Protein AF-A0A836C8F8-F1 (afdb_monomer)

Secondary structure (DSSP, 8-state):
---HHHHHHHHHHHHHHTTHHHHHHHHHHHHTT-HHHHHHHHHHHHTTHHHHHHHHHHHS-S--HHHHHHHHHHHHHHHHHHHHHHHHHHHHHTT-HHHHHHHHHHHHHHHHHHHHHTT--TTS-S---SGGGGTTS-GGGS-EESSS---TT-EEEE-SSTTTT-EEEEEEEEGGGTEEEEEETTT--EEEEEGGGEEEEPSSPPPPPP--

pLDDT: mean 85.05, std 13.89, range [35.59, 97.56]

Nearest PDB structures (foldseek):
  1nze-assembly1_A  TM=8.749E-01  e=5.652E-04  Spinacia oleracea
  2lq8-assembly1_A  TM=6.202E-01  e=2.700E-03  Thermotoga maritima
  6s37-assembly1_A  TM=6.868E-01  e=4.749E-02  Pseudomonas putida KT2440
  6s18-assembly1_B  TM=6.583E-01  e=4.062E-02  Pseudomonas putida KT2440
  6x8n-assembly2_B  TM=8.244E-01  e=1.084E+00  synthetic construct

Sequence (212 aa):
MVPVRDNQLETAVAKIQALNPYLEEVEYLITSKNWGYLQGFLGVFSEQEENFVDLIDGLYPTESPADKSSREAMQYEAQNVFLALDDLNTASRYKRAKAAEKSFVKLALAYDRFLKAGGLVQTYDPITSTEPFYSSIPDSALVYDTTKPPELKDNILILKGPDKGRTGRLIGVIKSRQEAIVRMDHNKEVKLLSLGDIAKQLDTPPPAPAKS

Mean predicted aligned error: 7.89 Å

Solvent-accessible surface area (backbone atoms only — not comparable to full-atom values): 11726 Å² total; per-residue (Å²): 131,82,62,75,64,56,61,54,27,53,50,20,50,53,56,56,62,62,44,55,67,46,54,55,51,47,50,51,26,58,75,70,66,42,60,86,59,40,62,61,56,52,48,60,60,66,72,38,58,64,36,55,51,48,32,44,49,57,77,33,74,54,88,47,74,66,30,45,54,52,40,53,53,34,50,52,24,50,50,42,25,53,55,19,46,52,49,22,51,54,20,46,77,70,65,35,57,72,52,25,52,54,19,46,42,46,22,52,44,22,46,42,50,28,38,57,70,67,66,69,52,85,72,59,72,94,74,73,58,37,33,74,81,46,67,83,52,57,73,88,76,58,77,52,42,89,87,51,81,66,49,83,69,35,48,29,34,28,71,50,58,54,52,25,78,41,51,25,33,28,67,36,73,44,75,94,73,49,31,29,31,31,34,30,68,90,66,63,49,56,42,82,43,51,49,89,35,45,34,17,46,50,96,62,80,77,81,74,80,76,88,124

Foldseek 3Di:
DPPPLVVLLVVLLVLLVVLPVLLVVLLVCLVVLPLPCNVVSLVSVVVSLVSLVSNLCSLLVDPDPVSVVLSVQLVVLSVQLVVLSVQLNVCSVVSPSVSNLVSSLSNQQSSLSNCVSSVSQVPPDPDDQCCVVCVPPPLVNQAFDPPDQDDAQFKKAFCDDSQHRFIFGFSDADPVVQWTWTQGPRRRRTDIDHSVRMGGHDPDDPDPPDDD

Organism: NCBI:txid303371

Radius of gyration: 19.54 Å; Cα contacts (8 Å, |Δi|>4): 290; chains: 1; bounding box: 53×57×50 Å

Structure (mmCIF, N/CA/C/O backbone):
data_AF-A0A836C8F8-F1
#
_entry.id   AF-A0A836C8F8-F1
#
loop_
_atom_site.group_PDB
_atom_site.id
_atom_site.type_symbol
_atom_site.label_atom_id
_atom_site.label_alt_id
_atom_site.label_comp_id
_atom_site.label_asym_id
_atom_site.label_entity_id
_atom_site.label_seq_id
_atom_site.pdbx_PDB_ins_code
_atom_site.Cartn_x
_atom_site.Cartn_y
_atom_site.Cartn_z
_atom_site.occupancy
_atom_site.B_iso_or_equiv
_atom_site.auth_seq_id
_atom_site.auth_comp_id
_atom_site.auth_asym_id
_atom_site.auth_atom_id
_atom_site.pdbx_PDB_model_num
ATOM 1 N N . MET A 1 1 ? 30.846 -11.738 -20.413 1.00 37.41 1 MET A N 1
ATOM 2 C CA . MET A 1 1 ? 30.566 -10.331 -20.073 1.00 37.41 1 MET A CA 1
ATOM 3 C C . MET A 1 1 ? 29.095 -10.296 -19.703 1.00 37.41 1 MET A C 1
ATOM 5 O O . MET A 1 1 ? 28.276 -10.474 -20.591 1.00 37.41 1 MET A O 1
ATOM 9 N N . VAL A 1 2 ? 28.773 -10.260 -18.410 1.00 35.59 2 VAL A N 1
ATOM 10 C CA . VAL A 1 2 ? 27.381 -10.093 -17.958 1.00 35.59 2 VAL A CA 1
ATOM 11 C C . VAL A 1 2 ? 27.002 -8.648 -18.299 1.00 35.59 2 VAL A C 1
ATOM 13 O O . VAL A 1 2 ? 27.813 -7.759 -18.015 1.00 35.59 2 VAL A O 1
ATOM 16 N N . PRO A 1 3 ? 25.895 -8.382 -19.006 1.00 43.19 3 PRO A N 1
ATOM 17 C CA . PRO A 1 3 ? 25.566 -7.023 -19.401 1.00 43.19 3 PRO A CA 1
ATOM 18 C C . PRO A 1 3 ? 25.312 -6.174 -18.150 1.00 43.19 3 PRO A C 1
ATOM 20 O O . PRO A 1 3 ? 24.633 -6.586 -17.220 1.00 43.19 3 PRO A O 1
ATOM 23 N N . VAL A 1 4 ? 25.865 -4.960 -18.140 1.00 50.91 4 VAL A N 1
ATOM 24 C CA . VAL A 1 4 ? 25.791 -3.982 -17.033 1.00 50.91 4 VAL A CA 1
ATOM 25 C C . VAL A 1 4 ? 24.345 -3.688 -16.587 1.00 50.91 4 VAL A C 1
ATOM 27 O O . VAL A 1 4 ? 24.127 -3.312 -15.439 1.00 50.91 4 VAL A O 1
ATOM 30 N N . ARG A 1 5 ? 23.361 -3.921 -17.469 1.00 59.62 5 ARG A N 1
ATOM 31 C CA . ARG A 1 5 ? 21.924 -3.787 -17.183 1.00 59.62 5 ARG A CA 1
ATOM 32 C C . ARG A 1 5 ? 21.417 -4.777 -16.132 1.00 59.62 5 ARG A C 1
ATOM 34 O O . ARG A 1 5 ? 20.528 -4.409 -15.375 1.00 59.62 5 ARG A O 1
ATOM 41 N N . ASP A 1 6 ? 22.010 -5.964 -16.031 1.00 70.94 6 ASP A N 1
ATOM 42 C CA . ASP A 1 6 ? 21.526 -7.000 -15.111 1.00 70.94 6 ASP A CA 1
ATOM 43 C C . ASP A 1 6 ? 21.818 -6.620 -13.652 1.00 70.94 6 ASP A C 1
ATOM 45 O O . ASP A 1 6 ? 20.947 -6.733 -12.799 1.00 70.94 6 ASP A O 1
ATOM 49 N N . ASN A 1 7 ? 22.996 -6.052 -13.364 1.00 81.69 7 ASN A N 1
ATOM 50 C CA . ASN A 1 7 ? 23.362 -5.655 -11.997 1.00 81.69 7 ASN A CA 1
ATOM 51 C C . ASN A 1 7 ? 22.572 -4.424 -11.502 1.00 81.69 7 ASN A C 1
ATOM 53 O O . ASN A 1 7 ? 22.208 -4.334 -10.328 1.00 81.69 7 ASN A O 1
ATOM 57 N N . GLN A 1 8 ? 22.296 -3.462 -12.391 1.00 86.19 8 GLN A N 1
ATOM 58 C CA . GLN A 1 8 ? 21.472 -2.295 -12.056 1.00 86.19 8 GLN A CA 1
ATOM 59 C C . GLN A 1 8 ? 20.019 -2.710 -11.799 1.00 86.19 8 GLN A C 1
ATOM 61 O O . GLN A 1 8 ? 19.434 -2.290 -10.802 1.00 86.19 8 GLN A O 1
ATOM 66 N N . LEU A 1 9 ? 19.479 -3.599 -12.638 1.00 87.44 9 LEU A N 1
ATOM 67 C CA . LEU A 1 9 ? 18.152 -4.177 -12.465 1.00 87.44 9 LEU A CA 1
ATOM 68 C C . LEU A 1 9 ? 18.043 -4.968 -11.153 1.00 87.44 9 LEU A C 1
ATOM 70 O O . LEU A 1 9 ? 17.132 -4.719 -10.369 1.00 87.44 9 LEU A O 1
ATOM 74 N N . GLU A 1 10 ? 18.990 -5.864 -10.863 1.00 89.19 10 GLU A N 1
ATOM 75 C CA . GLU A 1 10 ? 19.034 -6.618 -9.600 1.00 89.19 10 GLU A CA 1
ATOM 76 C C . GLU A 1 10 ? 19.097 -5.690 -8.378 1.00 89.19 10 GLU A C 1
ATOM 78 O O . GLU A 1 10 ? 18.382 -5.895 -7.393 1.00 89.19 10 GLU A O 1
ATOM 83 N N . THR A 1 11 ? 19.904 -4.628 -8.455 1.00 92.38 11 THR A N 1
ATOM 84 C CA . THR A 1 11 ? 19.997 -3.618 -7.394 1.00 92.38 11 THR A CA 1
ATOM 85 C C . THR A 1 11 ? 18.669 -2.885 -7.202 1.00 92.38 11 THR A C 1
ATOM 87 O O . THR A 1 11 ? 18.238 -2.691 -6.063 1.00 92.38 11 THR A O 1
ATOM 90 N N . ALA A 1 12 ? 18.005 -2.494 -8.292 1.00 93.19 12 ALA A N 1
ATOM 91 C CA . ALA A 1 12 ? 16.710 -1.827 -8.248 1.00 93.19 12 ALA A CA 1
ATOM 92 C C . ALA A 1 12 ? 15.631 -2.734 -7.636 1.00 93.19 12 ALA A C 1
ATOM 94 O O . ALA A 1 12 ? 14.922 -2.307 -6.724 1.00 93.19 12 ALA A O 1
ATOM 95 N N . VAL A 1 13 ? 15.569 -4.007 -8.050 1.00 91.56 13 VAL A N 1
ATOM 96 C CA . VAL A 1 13 ? 14.672 -5.018 -7.463 1.00 91.56 13 VAL A CA 1
ATOM 97 C C . VAL A 1 13 ? 14.894 -5.131 -5.957 1.00 91.56 13 VAL A C 1
ATOM 99 O O . VAL A 1 13 ? 13.940 -5.005 -5.187 1.00 91.56 13 VAL A O 1
ATOM 102 N N . ALA A 1 14 ? 16.144 -5.322 -5.525 1.00 92.06 14 ALA A N 1
ATOM 103 C CA . ALA A 1 14 ? 16.473 -5.505 -4.116 1.00 92.06 14 ALA A CA 1
ATOM 104 C C . ALA A 1 14 ? 16.100 -4.279 -3.269 1.00 92.06 14 ALA A C 1
ATOM 106 O O . ALA A 1 14 ? 15.498 -4.423 -2.204 1.00 92.06 14 ALA A O 1
ATOM 107 N N . LYS A 1 15 ? 16.413 -3.066 -3.745 1.00 94.69 15 LYS A N 1
ATOM 108 C CA . LYS A 1 15 ? 16.068 -1.818 -3.046 1.00 94.69 15 LYS A CA 1
ATOM 109 C C . LYS A 1 15 ? 14.566 -1.609 -2.943 1.00 94.69 15 LYS A C 1
ATOM 111 O O . LYS A 1 15 ? 14.085 -1.234 -1.879 1.00 94.69 15 LYS A O 1
ATOM 116 N N . ILE A 1 16 ? 13.833 -1.870 -4.025 1.00 94.38 16 ILE A N 1
ATOM 117 C CA . ILE A 1 16 ? 12.378 -1.729 -4.038 1.00 94.38 16 ILE A CA 1
ATOM 118 C C . ILE A 1 16 ? 11.770 -2.724 -3.061 1.00 94.38 16 ILE A C 1
ATOM 120 O O . ILE A 1 16 ? 11.080 -2.293 -2.151 1.00 94.38 16 ILE A O 1
ATOM 124 N N . GLN A 1 17 ? 12.093 -4.017 -3.147 1.00 91.50 17 GLN A N 1
ATOM 125 C CA . GLN A 1 17 ? 11.584 -5.027 -2.209 1.00 91.50 17 GLN A CA 1
ATOM 126 C C . GLN A 1 17 ? 11.915 -4.707 -0.742 1.00 91.50 17 GLN A C 1
ATOM 128 O O . GLN A 1 17 ? 11.089 -4.947 0.146 1.00 91.50 17 GLN A O 1
ATOM 133 N N . ALA A 1 18 ? 13.092 -4.129 -0.482 1.00 92.56 18 ALA A N 1
ATOM 134 C CA . ALA A 1 18 ? 13.522 -3.721 0.852 1.00 92.56 18 ALA A CA 1
ATOM 135 C C . ALA A 1 18 ? 12.663 -2.603 1.467 1.00 92.56 18 ALA A C 1
ATOM 137 O O . ALA A 1 18 ? 12.784 -2.359 2.664 1.00 92.56 18 ALA A O 1
ATOM 138 N N . LEU A 1 19 ? 11.763 -1.966 0.709 1.00 93.62 19 LEU A N 1
ATOM 139 C CA . LEU A 1 19 ? 10.795 -1.000 1.231 1.00 93.62 19 LEU A CA 1
ATOM 140 C C . LEU A 1 19 ? 9.656 -1.647 2.031 1.00 93.62 19 LEU A C 1
ATOM 142 O O . LEU A 1 19 ? 9.002 -0.968 2.821 1.00 93.62 19 LEU A O 1
ATOM 146 N N . ASN A 1 20 ? 9.406 -2.950 1.872 1.00 90.62 20 ASN A N 1
ATOM 147 C CA . ASN A 1 20 ? 8.251 -3.595 2.500 1.00 90.62 20 ASN A CA 1
ATOM 148 C C . ASN A 1 20 ? 8.232 -3.479 4.046 1.00 90.62 20 ASN A C 1
ATOM 150 O O . ASN A 1 20 ? 7.208 -3.062 4.589 1.00 90.62 20 ASN A O 1
ATOM 154 N N . PRO A 1 21 ? 9.342 -3.720 4.777 1.00 90.69 21 PRO A N 1
ATOM 155 C CA . PRO A 1 21 ? 9.392 -3.484 6.223 1.00 90.69 21 PRO A CA 1
ATOM 156 C C . PRO A 1 21 ? 9.137 -2.020 6.614 1.00 90.69 21 PRO A C 1
ATOM 158 O O . PRO A 1 21 ? 8.574 -1.747 7.672 1.00 90.69 21 PRO A O 1
ATOM 161 N N . TYR A 1 22 ? 9.501 -1.061 5.754 1.00 93.56 22 TYR A N 1
ATOM 162 C CA . TYR A 1 22 ? 9.246 0.357 6.008 1.00 93.56 22 TYR A CA 1
ATOM 163 C C . TYR A 1 22 ? 7.748 0.685 5.912 1.00 93.56 22 TYR A C 1
ATOM 165 O O . TYR A 1 22 ? 7.282 1.534 6.668 1.00 93.56 22 TYR A O 1
ATOM 173 N N . LEU A 1 23 ? 6.966 0.002 5.058 1.00 92.50 23 LEU A N 1
ATOM 174 C CA . LEU A 1 23 ? 5.500 0.149 5.055 1.00 92.50 23 LEU A CA 1
ATOM 175 C C . LEU A 1 23 ? 4.877 -0.305 6.377 1.00 92.50 23 LEU A C 1
ATOM 177 O O . LEU A 1 23 ? 3.951 0.342 6.867 1.00 92.50 23 LEU A O 1
ATOM 181 N N . GLU A 1 24 ? 5.364 -1.406 6.950 1.00 90.19 24 GLU A N 1
ATOM 182 C CA . GLU A 1 24 ? 4.853 -1.920 8.224 1.00 90.19 24 GLU A CA 1
ATOM 183 C C . GLU A 1 24 ? 5.129 -0.938 9.369 1.00 90.19 24 GLU A C 1
ATOM 185 O O . GLU A 1 24 ? 4.234 -0.639 10.163 1.00 90.19 24 GLU A O 1
ATOM 190 N N . GLU A 1 25 ? 6.331 -0.359 9.405 1.00 93.50 25 GLU A N 1
ATOM 191 C CA . GLU A 1 25 ? 6.685 0.645 10.408 1.00 93.50 25 GLU A CA 1
ATOM 192 C C . GLU A 1 25 ? 5.896 1.949 10.210 1.00 93.50 25 GLU A C 1
ATOM 194 O O . GLU A 1 25 ? 5.370 2.516 11.166 1.00 93.50 25 GLU A O 1
ATOM 199 N N . VAL A 1 26 ? 5.712 2.400 8.964 1.00 94.56 26 VAL A N 1
ATOM 200 C CA . VAL A 1 26 ? 4.850 3.549 8.636 1.00 94.56 26 VAL A CA 1
ATOM 201 C C . VAL A 1 26 ? 3.420 3.325 9.138 1.00 94.56 26 VAL A C 1
ATOM 203 O O . VAL A 1 26 ? 2.846 4.220 9.766 1.00 94.56 26 VAL A O 1
ATOM 206 N N . GLU A 1 27 ? 2.844 2.139 8.923 1.00 93.19 27 GLU A N 1
ATOM 207 C CA . GLU A 1 27 ? 1.524 1.787 9.456 1.00 93.19 27 GLU A CA 1
ATOM 208 C C . GLU A 1 27 ? 1.498 1.881 10.981 1.00 93.19 27 GLU A C 1
ATOM 210 O O . GLU A 1 27 ? 0.604 2.507 11.563 1.00 93.19 27 GLU A O 1
ATOM 215 N N . TYR A 1 28 ? 2.481 1.272 11.642 1.00 92.06 28 TYR A N 1
ATOM 216 C CA . TYR A 1 28 ? 2.589 1.290 13.093 1.00 92.06 28 TYR A CA 1
ATOM 217 C C . TYR A 1 28 ? 2.669 2.724 13.632 1.00 92.06 28 TYR A C 1
ATOM 219 O O . TYR A 1 28 ? 1.930 3.091 14.550 1.00 92.06 28 TYR A O 1
ATOM 227 N N . LEU A 1 29 ? 3.488 3.581 13.027 1.00 94.25 29 LEU A N 1
ATOM 228 C CA . LEU A 1 29 ? 3.653 4.976 13.433 1.00 94.25 29 LEU A CA 1
ATOM 229 C C . LEU A 1 29 ? 2.376 5.801 13.227 1.00 94.25 29 LEU A C 1
ATOM 231 O O . LEU A 1 29 ? 1.977 6.553 14.119 1.00 94.25 29 LEU A O 1
ATOM 235 N N . ILE A 1 30 ? 1.676 5.635 12.101 1.00 93.56 30 ILE A N 1
ATOM 236 C CA . ILE A 1 30 ? 0.389 6.309 11.858 1.00 93.56 30 ILE A CA 1
ATOM 237 C C . ILE A 1 30 ? -0.641 5.867 12.897 1.00 93.56 30 ILE A C 1
ATOM 239 O O . ILE A 1 30 ? -1.329 6.691 13.506 1.00 93.56 30 ILE A O 1
ATOM 243 N N . THR A 1 31 ? -0.729 4.560 13.131 1.00 88.88 31 THR A N 1
ATOM 244 C CA . THR A 1 31 ? -1.754 3.963 13.988 1.00 88.88 31 THR A CA 1
ATOM 245 C C . THR A 1 31 ? -1.523 4.212 15.476 1.00 88.88 31 THR A C 1
ATOM 247 O O . THR A 1 31 ? -2.499 4.346 16.220 1.00 88.88 31 THR A O 1
ATOM 250 N N . SER A 1 32 ? -0.265 4.325 15.902 1.00 91.81 32 SER A N 1
ATOM 251 C CA . SER A 1 32 ? 0.148 4.759 17.244 1.00 91.81 32 SER A CA 1
ATOM 252 C C . SER A 1 32 ? 0.179 6.285 17.399 1.00 91.81 32 SER A C 1
ATOM 254 O O . SER A 1 32 ? 0.413 6.788 18.497 1.00 91.81 32 SER A O 1
ATOM 256 N N . LYS A 1 33 ? -0.097 7.039 16.321 1.00 92.31 33 LYS A N 1
ATOM 257 C CA . LYS A 1 33 ? 0.003 8.509 16.252 1.00 92.31 33 LYS A CA 1
ATOM 258 C C . LYS A 1 33 ? 1.399 9.026 16.618 1.00 92.31 33 LYS A C 1
ATOM 260 O O . LYS A 1 33 ? 1.541 10.135 17.140 1.00 92.31 33 LYS A O 1
ATOM 265 N N . ASN A 1 34 ? 2.427 8.236 16.334 1.00 93.44 34 ASN A N 1
ATOM 266 C CA . ASN A 1 34 ? 3.815 8.604 16.534 1.00 93.44 34 ASN A CA 1
ATOM 267 C C . ASN A 1 34 ? 4.375 9.302 15.285 1.00 93.44 34 ASN A C 1
ATOM 269 O O . ASN A 1 34 ? 5.000 8.706 14.413 1.00 93.44 34 ASN A O 1
ATOM 273 N N . TRP A 1 35 ? 4.142 10.609 15.203 1.00 93.69 35 TRP A N 1
ATOM 274 C CA . TRP A 1 35 ? 4.517 11.424 14.043 1.00 93.69 35 TRP A CA 1
ATOM 275 C C . TRP A 1 35 ? 6.016 11.737 13.950 1.00 93.69 35 TRP A C 1
ATOM 277 O O . TRP A 1 35 ? 6.482 12.118 12.880 1.00 93.69 35 TRP A O 1
ATOM 287 N N . GLY A 1 36 ? 6.757 11.627 15.059 1.00 90.69 36 GLY A N 1
ATOM 288 C CA . GLY A 1 36 ? 8.138 12.118 15.158 1.00 90.69 36 GLY A CA 1
ATOM 289 C C . GLY A 1 36 ? 9.122 11.356 14.272 1.00 90.69 36 GLY A C 1
ATOM 290 O O . GLY A 1 36 ? 10.021 11.961 13.699 1.00 90.69 36 GLY A O 1
ATOM 291 N N . TYR A 1 37 ? 8.909 10.050 14.116 1.00 90.25 37 TYR A N 1
ATOM 292 C CA . TYR A 1 37 ? 9.781 9.182 13.321 1.00 90.25 37 TYR A CA 1
ATOM 293 C C . TYR A 1 37 ? 9.283 8.985 11.890 1.00 90.25 37 TYR A C 1
ATOM 295 O O . TYR A 1 37 ? 10.062 8.624 11.014 1.00 90.25 37 TYR A O 1
ATOM 303 N N . LEU A 1 38 ? 8.003 9.274 11.633 1.00 92.44 38 LEU A N 1
ATOM 304 C CA . LEU A 1 38 ? 7.335 8.957 10.374 1.00 92.44 38 LEU A CA 1
ATOM 305 C C . LEU A 1 38 ? 8.048 9.569 9.160 1.00 92.44 38 LEU A C 1
ATOM 307 O O . LEU A 1 38 ? 8.233 8.896 8.156 1.00 92.44 38 LEU A O 1
ATOM 311 N N . GLN A 1 39 ? 8.527 10.810 9.274 1.00 92.50 39 GLN A N 1
ATOM 312 C CA . GLN A 1 39 ? 9.230 11.502 8.187 1.00 92.50 39 GLN A CA 1
ATOM 313 C C . GLN A 1 39 ? 10.519 10.790 7.747 1.00 92.50 39 GLN A C 1
ATOM 315 O O . GLN A 1 39 ? 10.827 10.803 6.561 1.00 92.50 39 GLN A O 1
ATOM 320 N N . GLY A 1 40 ? 11.240 10.143 8.670 1.00 91.69 40 GLY A N 1
ATOM 321 C CA . GLY A 1 40 ? 12.448 9.384 8.337 1.00 91.69 40 GLY A CA 1
ATOM 322 C C . GLY A 1 40 ? 12.134 8.180 7.451 1.00 91.69 40 GLY A C 1
ATOM 323 O O . GLY A 1 40 ? 12.773 7.987 6.424 1.00 91.69 40 GLY A O 1
ATOM 324 N N . PHE A 1 41 ? 11.089 7.424 7.800 1.00 93.50 41 PHE A N 1
ATOM 325 C CA . PHE A 1 41 ? 10.645 6.277 7.003 1.00 93.50 41 PHE A CA 1
ATOM 326 C C . PHE A 1 41 ? 10.094 6.700 5.638 1.00 93.50 41 PHE A C 1
ATOM 328 O O . PHE A 1 41 ? 10.397 6.055 4.640 1.00 93.50 41 PHE A O 1
ATOM 335 N N . LEU A 1 42 ? 9.336 7.801 5.568 1.00 93.25 42 LEU A N 1
ATOM 336 C CA . LEU A 1 42 ? 8.851 8.331 4.287 1.00 93.25 42 LEU A CA 1
ATOM 337 C C . LEU A 1 42 ? 10.000 8.821 3.393 1.00 93.25 42 LEU A C 1
ATOM 339 O O . LEU A 1 42 ? 9.936 8.629 2.183 1.00 93.25 42 LEU A O 1
ATOM 343 N N . GLY A 1 43 ? 11.058 9.396 3.975 1.00 92.69 43 GLY A N 1
ATOM 344 C CA . GLY A 1 43 ? 12.249 9.817 3.233 1.00 92.69 43 GLY A CA 1
ATOM 345 C C . GLY A 1 43 ? 12.926 8.662 2.495 1.00 92.69 43 GLY A C 1
ATOM 346 O O . GLY A 1 43 ? 13.273 8.814 1.328 1.00 92.69 43 GLY A O 1
ATOM 347 N N . VAL A 1 44 ? 13.005 7.481 3.121 1.00 93.50 44 VAL A N 1
ATOM 348 C CA . VAL A 1 44 ? 13.568 6.282 2.475 1.00 93.50 44 VAL A CA 1
ATOM 349 C C . VAL A 1 44 ? 12.795 5.909 1.209 1.00 93.50 44 VAL A C 1
ATOM 351 O O . VAL A 1 44 ? 13.425 5.577 0.209 1.00 93.50 44 VAL A O 1
ATOM 354 N N . PHE A 1 45 ? 11.459 6.009 1.216 1.00 90.31 45 PHE A N 1
ATOM 355 C CA . PHE A 1 45 ? 10.642 5.800 0.013 1.00 90.31 45 PHE A CA 1
ATOM 356 C C . PHE A 1 45 ? 10.916 6.849 -1.062 1.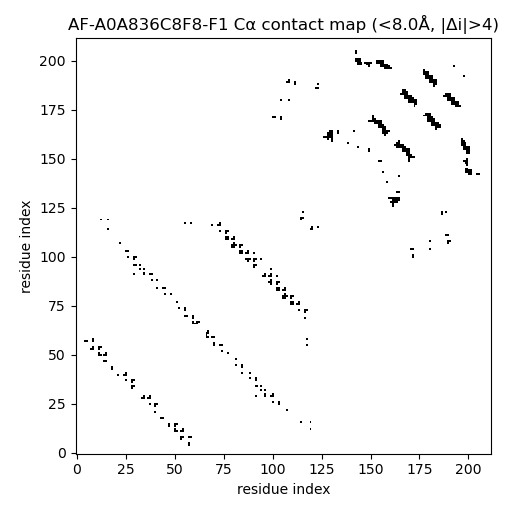00 90.31 45 PHE A C 1
ATOM 358 O O . PHE A 1 45 ? 11.086 6.488 -2.225 1.00 90.31 45 PHE A O 1
ATOM 365 N N . SER A 1 46 ? 10.956 8.131 -0.686 1.00 91.88 46 SER A N 1
ATOM 366 C CA . SER A 1 46 ? 11.156 9.234 -1.633 1.00 91.88 46 SER A CA 1
ATOM 367 C C . SER A 1 46 ? 12.477 9.114 -2.393 1.00 91.88 46 SER A C 1
ATOM 369 O O . SER A 1 46 ? 12.539 9.451 -3.567 1.00 91.88 46 SER A O 1
ATOM 371 N N . GLU A 1 47 ? 13.520 8.582 -1.757 1.00 95.44 47 GLU A N 1
ATOM 372 C CA . GLU A 1 47 ? 14.833 8.375 -2.379 1.00 95.44 47 GLU A CA 1
ATOM 373 C C . GLU A 1 47 ? 14.867 7.227 -3.405 1.00 95.44 47 GLU A C 1
ATOM 375 O O . GLU A 1 47 ? 15.882 7.040 -4.075 1.00 95.44 47 GLU A O 1
ATOM 380 N N . GLN A 1 48 ? 13.793 6.437 -3.547 1.00 95.62 48 GLN A N 1
ATOM 381 C CA . GLN A 1 48 ? 13.783 5.290 -4.461 1.00 95.62 48 GLN A CA 1
ATOM 382 C C . GLN A 1 48 ? 13.236 5.591 -5.859 1.00 95.62 48 GLN A C 1
ATOM 384 O O . GLN A 1 48 ? 13.194 4.666 -6.664 1.00 95.62 48 GLN A O 1
ATOM 389 N N . GLU A 1 49 ? 12.840 6.826 -6.176 1.00 94.75 49 GLU A N 1
ATOM 390 C CA . GLU A 1 49 ? 12.222 7.168 -7.470 1.00 94.75 49 GLU A CA 1
ATOM 391 C C . GLU A 1 49 ? 13.045 6.687 -8.676 1.00 94.75 49 GLU A C 1
ATOM 393 O O . GLU A 1 49 ? 12.509 6.007 -9.551 1.00 94.75 49 GLU A O 1
ATOM 398 N N . GLU A 1 50 ? 14.361 6.914 -8.669 1.00 94.94 50 GLU A N 1
ATOM 399 C CA . GLU A 1 50 ? 15.256 6.425 -9.728 1.00 94.94 50 GLU A CA 1
ATOM 400 C C . GLU A 1 50 ? 15.261 4.894 -9.832 1.00 94.94 50 GLU A C 1
ATOM 402 O O . GLU A 1 50 ? 15.232 4.354 -10.933 1.00 94.94 50 GLU A O 1
ATOM 407 N N . ASN A 1 51 ? 15.206 4.169 -8.708 1.00 95.69 51 ASN A N 1
ATOM 408 C CA . ASN A 1 51 ? 15.179 2.704 -8.740 1.00 95.69 51 ASN A CA 1
ATOM 409 C C . ASN A 1 51 ? 13.863 2.178 -9.342 1.00 95.69 51 ASN A C 1
ATOM 411 O O . ASN A 1 51 ? 13.874 1.136 -9.994 1.00 95.69 51 ASN A O 1
ATOM 415 N N . PHE A 1 52 ? 12.734 2.877 -9.157 1.00 95.94 52 PHE A N 1
ATOM 416 C CA . PHE A 1 52 ? 11.473 2.518 -9.824 1.00 95.94 52 PHE A CA 1
ATOM 417 C C . PHE A 1 52 ? 11.595 2.667 -11.343 1.00 95.94 52 PHE A C 1
ATOM 419 O O . PHE A 1 52 ? 11.164 1.774 -12.071 1.00 95.94 52 PHE A O 1
ATOM 426 N N . VAL A 1 53 ? 12.206 3.759 -11.813 1.00 94.56 53 VAL A N 1
ATOM 427 C CA . VAL A 1 53 ? 12.457 3.998 -13.244 1.00 94.56 53 VAL A CA 1
ATOM 428 C C . VAL A 1 53 ? 13.395 2.935 -13.818 1.00 94.56 53 VAL A C 1
ATOM 430 O O . VAL A 1 53 ? 13.033 2.264 -14.783 1.00 94.56 53 VAL A O 1
ATOM 433 N N . ASP A 1 54 ? 14.543 2.713 -13.176 1.00 93.56 54 ASP A N 1
ATOM 434 C CA . ASP A 1 54 ? 15.541 1.723 -13.593 1.00 93.56 54 ASP A CA 1
ATOM 435 C C . ASP A 1 54 ? 14.952 0.313 -13.695 1.00 93.56 54 ASP A C 1
ATOM 437 O O . ASP A 1 54 ? 15.240 -0.432 -14.635 1.00 93.56 54 ASP A O 1
ATOM 441 N N . LEU A 1 55 ? 14.099 -0.057 -12.737 1.00 93.62 55 LEU A N 1
ATOM 442 C CA . LEU A 1 55 ? 13.407 -1.336 -12.746 1.00 93.62 55 LEU A CA 1
ATOM 443 C C . LEU A 1 55 ? 12.458 -1.457 -13.942 1.00 93.62 55 LEU A C 1
ATOM 445 O O . LEU A 1 55 ? 12.471 -2.473 -14.634 1.00 93.62 55 LEU A O 1
ATOM 449 N N . ILE A 1 56 ? 11.620 -0.443 -14.170 1.00 93.50 56 ILE A N 1
ATOM 450 C CA . ILE A 1 56 ? 10.642 -0.437 -15.262 1.00 93.50 56 ILE A CA 1
ATOM 451 C C . ILE A 1 56 ? 11.350 -0.576 -16.615 1.00 93.50 56 ILE A C 1
ATOM 453 O O . ILE A 1 56 ? 10.976 -1.425 -17.430 1.00 93.50 5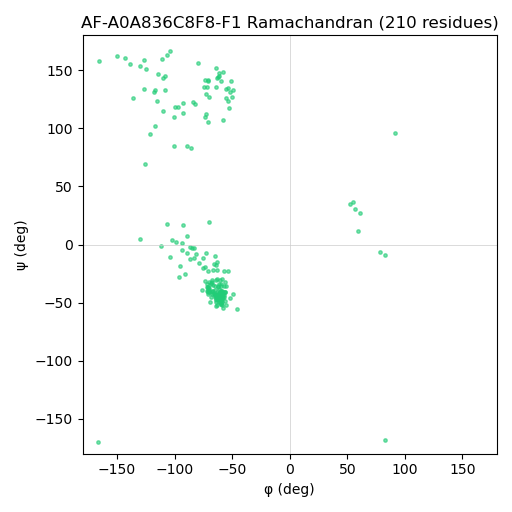6 ILE A O 1
ATOM 457 N N . ASP A 1 57 ? 12.379 0.239 -16.840 1.00 91.31 57 ASP A N 1
ATOM 458 C CA . ASP A 1 57 ? 13.126 0.261 -18.097 1.00 91.31 57 ASP A CA 1
ATOM 459 C C . ASP A 1 57 ? 13.939 -1.026 -18.295 1.00 91.31 57 ASP A C 1
ATOM 461 O O . ASP A 1 57 ? 14.092 -1.504 -19.423 1.00 91.31 57 ASP A O 1
ATOM 465 N N . GLY A 1 58 ? 14.435 -1.618 -17.204 1.00 90.50 58 GLY A N 1
ATOM 466 C CA . GLY A 1 58 ? 15.154 -2.888 -17.228 1.00 90.50 58 GLY A CA 1
ATOM 467 C C . GLY A 1 58 ? 14.260 -4.101 -17.503 1.00 90.50 58 GLY A C 1
ATOM 468 O O . GLY A 1 58 ? 14.666 -4.980 -18.263 1.00 90.50 58 GLY A O 1
ATOM 469 N N . LEU A 1 59 ? 13.048 -4.152 -16.933 1.00 89.38 59 LEU A N 1
ATOM 470 C CA . LEU A 1 59 ? 12.096 -5.253 -17.148 1.00 89.38 59 LEU A CA 1
ATOM 471 C C . LEU A 1 59 ? 11.482 -5.240 -18.550 1.00 89.38 59 LEU A C 1
ATOM 473 O O . LEU A 1 59 ? 11.260 -6.301 -19.133 1.00 89.38 59 LEU A O 1
ATOM 477 N N . TYR A 1 60 ? 11.224 -4.051 -19.097 1.00 89.44 60 TYR A N 1
ATOM 478 C CA . TYR A 1 60 ? 10.555 -3.882 -20.387 1.00 89.44 60 TYR A CA 1
ATOM 479 C C . TYR A 1 60 ? 11.390 -3.007 -21.325 1.00 89.44 60 TYR A C 1
ATOM 481 O O . TYR A 1 60 ? 11.001 -1.874 -21.613 1.00 89.44 60 TYR A O 1
ATOM 489 N N . PRO A 1 61 ? 12.545 -3.493 -21.817 1.00 89.62 61 PRO A N 1
ATOM 490 C CA . PRO A 1 61 ? 13.511 -2.669 -22.539 1.00 89.62 61 PRO A CA 1
ATOM 491 C C . PRO A 1 61 ? 13.164 -2.447 -24.017 1.00 89.62 61 PRO A C 1
ATOM 493 O O . PRO A 1 61 ? 13.871 -1.703 -24.699 1.00 89.62 61 PRO A O 1
ATOM 496 N N . THR A 1 62 ? 12.144 -3.123 -24.561 1.00 91.06 62 THR A N 1
ATOM 497 C CA . THR A 1 62 ? 11.841 -3.079 -25.997 1.00 91.06 62 THR A CA 1
ATOM 498 C C . THR A 1 62 ? 10.637 -2.201 -26.318 1.00 91.06 62 THR A C 1
ATOM 500 O O . THR A 1 62 ? 9.854 -1.816 -25.458 1.00 91.06 62 THR A O 1
ATOM 503 N N . GLU A 1 63 ? 10.466 -1.886 -27.598 1.00 91.56 63 GLU A N 1
ATOM 504 C CA . GLU A 1 63 ? 9.318 -1.124 -28.096 1.00 91.56 63 GLU A CA 1
ATOM 505 C C . GLU A 1 63 ? 8.167 -2.033 -28.557 1.00 91.56 63 GLU A C 1
ATOM 507 O O . GLU A 1 63 ? 7.282 -1.594 -29.300 1.00 91.56 63 GLU A O 1
ATOM 512 N N . SER A 1 64 ? 8.180 -3.307 -28.146 1.00 92.06 64 SER A N 1
ATOM 513 C CA . SER A 1 64 ? 7.095 -4.236 -28.447 1.00 92.06 64 SER A CA 1
ATOM 514 C C . SER A 1 64 ? 5.777 -3.732 -27.830 1.00 92.06 64 SER A C 1
ATOM 516 O O . SER A 1 64 ? 5.793 -3.102 -26.770 1.00 92.06 64 SER A O 1
ATOM 518 N N . PRO A 1 65 ? 4.609 -3.992 -28.450 1.00 90.56 65 PRO A N 1
ATOM 519 C CA . PRO A 1 65 ? 3.328 -3.597 -27.861 1.00 90.56 65 PRO A CA 1
ATOM 520 C C . PRO A 1 65 ? 3.098 -4.162 -26.449 1.00 90.56 65 PRO A C 1
ATOM 522 O O . PRO A 1 65 ? 2.477 -3.498 -25.622 1.00 90.56 65 PRO A O 1
ATOM 525 N N . ALA A 1 66 ? 3.616 -5.363 -26.167 1.00 84.50 66 ALA A N 1
ATOM 526 C CA . ALA A 1 66 ? 3.524 -5.985 -24.850 1.00 84.50 66 ALA A CA 1
ATOM 527 C C . ALA A 1 66 ? 4.379 -5.236 -23.815 1.00 84.50 66 ALA A C 1
ATOM 529 O O . ALA A 1 66 ? 3.857 -4.841 -22.776 1.00 84.50 66 ALA A O 1
ATOM 530 N N . ASP A 1 67 ? 5.650 -4.964 -24.131 1.00 83.31 67 ASP A N 1
ATOM 531 C CA . ASP A 1 67 ? 6.557 -4.202 -23.261 1.00 83.31 67 ASP A CA 1
ATOM 532 C C . ASP A 1 67 ? 5.998 -2.810 -22.975 1.00 83.31 67 ASP A C 1
ATOM 534 O O . ASP A 1 67 ? 6.001 -2.379 -21.828 1.00 83.31 67 ASP A O 1
ATOM 538 N N . LYS A 1 68 ? 5.456 -2.126 -23.990 1.00 88.19 68 LYS A N 1
ATOM 539 C CA . LYS A 1 68 ? 4.827 -0.808 -23.822 1.00 88.19 68 LYS A CA 1
ATOM 540 C C . LYS A 1 68 ? 3.664 -0.847 -22.846 1.00 88.19 68 LYS A C 1
ATOM 542 O O . LYS A 1 68 ? 3.643 -0.062 -21.905 1.00 88.19 68 LYS A O 1
ATOM 547 N N . SER A 1 69 ? 2.733 -1.781 -23.039 1.00 86.38 69 SER A N 1
ATOM 548 C CA . SER A 1 69 ? 1.574 -1.911 -22.156 1.00 86.38 69 SER A CA 1
ATOM 549 C C . SER A 1 69 ? 1.988 -2.213 -20.713 1.00 86.38 69 SER A C 1
ATOM 551 O O . SER A 1 69 ? 1.408 -1.652 -19.785 1.00 86.38 69 SER A O 1
ATOM 553 N N . SER A 1 70 ? 2.982 -3.082 -20.509 1.00 86.69 70 SER A N 1
ATOM 554 C CA . SER A 1 70 ? 3.473 -3.417 -19.170 1.00 86.69 70 SER A CA 1
ATOM 555 C C . SER A 1 70 ? 4.245 -2.260 -18.529 1.00 86.69 70 SER A C 1
ATOM 557 O O . SER A 1 70 ? 4.068 -1.988 -17.339 1.00 86.69 70 SER A O 1
ATOM 559 N N . ARG A 1 71 ? 5.043 -1.531 -19.320 1.00 90.12 71 ARG A N 1
ATOM 560 C CA . ARG A 1 71 ? 5.757 -0.318 -18.901 1.00 90.12 71 ARG A CA 1
ATOM 561 C C . ARG A 1 71 ? 4.775 0.756 -18.445 1.00 90.12 71 ARG A C 1
ATOM 563 O O . ARG A 1 71 ? 4.924 1.273 -17.345 1.00 90.12 71 ARG A O 1
ATOM 570 N N . GLU A 1 72 ? 3.745 1.040 -19.240 1.00 89.12 72 GLU A N 1
ATOM 571 C CA . GLU A 1 72 ? 2.694 2.009 -18.906 1.00 89.12 72 GLU A CA 1
ATOM 572 C C . GLU A 1 72 ? 1.960 1.629 -17.612 1.00 89.12 72 GLU A C 1
ATOM 574 O O . GLU A 1 72 ? 1.753 2.479 -16.745 1.00 89.12 72 GLU A O 1
ATOM 579 N N . ALA A 1 73 ? 1.617 0.348 -17.437 1.00 88.19 73 ALA A N 1
ATOM 580 C CA . ALA A 1 73 ? 0.963 -0.135 -16.222 1.00 88.19 73 ALA A CA 1
ATOM 581 C C . ALA A 1 73 ? 1.853 0.021 -14.974 1.00 88.19 73 ALA A C 1
ATOM 583 O O . ALA A 1 73 ? 1.385 0.505 -13.941 1.00 88.19 73 ALA A O 1
ATOM 584 N N . MET A 1 74 ? 3.139 -0.340 -15.058 1.00 91.69 74 MET A N 1
ATOM 585 C CA . MET A 1 74 ? 4.068 -0.146 -13.939 1.00 91.69 74 MET A CA 1
ATOM 586 C C . MET A 1 74 ? 4.343 1.334 -13.662 1.00 91.69 74 MET A C 1
ATOM 588 O O . MET A 1 74 ? 4.374 1.726 -12.499 1.00 91.69 74 MET A O 1
ATOM 592 N N . GLN A 1 75 ? 4.497 2.170 -14.693 1.00 94.88 75 GLN A N 1
ATOM 593 C CA . GLN A 1 75 ? 4.662 3.620 -14.536 1.00 94.88 75 GLN A CA 1
ATOM 594 C C . GLN A 1 75 ? 3.457 4.244 -13.835 1.00 94.88 75 GLN A C 1
ATOM 596 O O . GLN A 1 75 ? 3.629 5.074 -12.945 1.00 94.88 75 GLN A O 1
ATOM 601 N N . TYR A 1 76 ? 2.245 3.820 -14.194 1.00 94.19 76 TYR A N 1
ATOM 602 C CA . TYR A 1 76 ? 1.023 4.273 -13.540 1.00 94.19 76 TYR A CA 1
ATOM 603 C C . TYR A 1 76 ? 1.020 3.950 -12.039 1.00 94.19 76 TYR A C 1
ATOM 605 O O . TYR A 1 76 ? 0.740 4.824 -11.216 1.00 94.19 76 TYR A O 1
ATOM 613 N N . GLU A 1 77 ? 1.375 2.721 -11.654 1.00 94.44 77 GLU A N 1
ATOM 614 C CA . GLU A 1 77 ? 1.418 2.354 -10.235 1.00 94.44 77 GLU A CA 1
ATOM 615 C C . GLU A 1 77 ? 2.597 3.000 -9.490 1.00 94.44 77 GLU A C 1
ATOM 617 O O . GLU A 1 77 ? 2.428 3.419 -8.345 1.00 94.44 77 GLU A O 1
ATOM 622 N N . ALA A 1 78 ? 3.750 3.195 -10.139 1.00 96.50 78 ALA A N 1
ATOM 623 C CA . ALA A 1 78 ? 4.859 3.972 -9.581 1.00 96.50 78 ALA A CA 1
ATOM 624 C C . ALA A 1 78 ? 4.437 5.421 -9.285 1.00 96.50 78 ALA A C 1
ATOM 626 O O . ALA A 1 78 ? 4.657 5.927 -8.187 1.00 96.50 78 ALA A O 1
ATOM 627 N N . GLN A 1 79 ? 3.747 6.079 -10.220 1.00 96.81 79 GLN A N 1
ATOM 628 C CA . GLN A 1 79 ? 3.199 7.420 -9.997 1.00 96.81 79 GLN A CA 1
ATOM 629 C C . GLN A 1 79 ? 2.216 7.438 -8.820 1.00 96.81 79 GLN A C 1
ATOM 631 O O . GLN A 1 79 ? 2.282 8.330 -7.974 1.00 96.81 79 GLN A O 1
ATOM 636 N N . ASN A 1 80 ? 1.335 6.438 -8.714 1.00 96.50 80 ASN A N 1
ATOM 637 C CA . ASN A 1 80 ? 0.414 6.324 -7.582 1.00 96.50 80 ASN A CA 1
ATOM 638 C C . ASN A 1 80 ? 1.143 6.153 -6.240 1.00 96.50 80 ASN A C 1
ATOM 640 O O . ASN A 1 80 ? 0.680 6.708 -5.241 1.00 96.50 80 ASN A O 1
ATOM 644 N N . VAL A 1 81 ? 2.267 5.424 -6.207 1.00 96.88 81 VAL A N 1
ATOM 645 C CA . VAL A 1 81 ? 3.128 5.300 -5.018 1.00 96.88 81 VAL A CA 1
ATOM 646 C C . VAL A 1 81 ? 3.601 6.680 -4.568 1.00 96.88 81 VAL A C 1
ATOM 648 O O . VAL A 1 81 ? 3.340 7.061 -3.426 1.00 96.88 81 VAL A O 1
ATOM 651 N N . PHE A 1 82 ? 4.224 7.463 -5.451 1.00 97.31 82 PHE A N 1
ATOM 652 C CA . PHE A 1 82 ? 4.793 8.762 -5.073 1.00 97.31 82 PHE A CA 1
ATOM 653 C C . PHE A 1 82 ? 3.726 9.824 -4.775 1.00 97.31 82 PHE A C 1
ATOM 655 O O . PHE A 1 82 ? 3.853 10.561 -3.799 1.00 97.31 82 PHE A O 1
ATOM 662 N N . LEU A 1 83 ? 2.604 9.834 -5.501 1.00 97.56 83 LEU A N 1
ATOM 663 C CA . LEU A 1 83 ? 1.465 10.701 -5.172 1.00 97.56 83 LEU A CA 1
ATOM 664 C C . LEU A 1 83 ? 0.875 10.375 -3.791 1.00 97.56 83 LEU A C 1
ATOM 666 O O . LEU A 1 83 ? 0.561 11.274 -3.007 1.00 97.56 83 LEU A O 1
ATOM 670 N N . ALA A 1 84 ? 0.717 9.088 -3.466 1.00 97.25 84 ALA A N 1
ATOM 671 C CA . ALA A 1 84 ? 0.234 8.670 -2.154 1.00 97.25 84 ALA A CA 1
ATOM 672 C C . ALA A 1 84 ? 1.249 8.971 -1.040 1.00 97.25 84 ALA A C 1
ATOM 674 O O . ALA A 1 84 ? 0.848 9.307 0.079 1.00 97.25 84 ALA A O 1
ATOM 675 N N . LEU A 1 85 ? 2.545 8.879 -1.347 1.00 97.25 85 LEU A N 1
ATOM 676 C CA . LEU A 1 85 ? 3.632 9.234 -0.444 1.00 97.25 85 LEU A CA 1
ATOM 677 C C . LEU A 1 85 ? 3.617 10.731 -0.112 1.00 97.25 85 LEU A C 1
ATOM 679 O O . LEU A 1 85 ? 3.694 11.086 1.064 1.00 97.25 85 LEU A O 1
ATOM 683 N N . ASP A 1 86 ? 3.426 11.600 -1.104 1.00 97.31 86 ASP A N 1
ATOM 684 C CA . ASP A 1 86 ? 3.302 13.049 -0.912 1.00 97.31 86 ASP A CA 1
ATOM 685 C C . ASP A 1 86 ? 2.052 13.431 -0.108 1.00 97.31 86 ASP A C 1
ATOM 687 O O . ASP A 1 86 ? 2.121 14.232 0.837 1.00 97.31 86 ASP A O 1
ATOM 691 N N . ASP A 1 87 ? 0.910 12.808 -0.421 1.00 97.56 87 ASP A N 1
ATOM 692 C CA . ASP A 1 87 ? -0.327 12.946 0.352 1.00 97.56 87 ASP A CA 1
ATOM 693 C C . ASP A 1 87 ? -0.090 12.549 1.826 1.00 97.56 87 ASP A C 1
ATOM 695 O O . ASP A 1 87 ? -0.564 13.216 2.755 1.00 97.56 87 ASP A O 1
ATOM 699 N N . LEU A 1 88 ? 0.634 11.448 2.062 1.00 97.06 88 LEU A N 1
ATOM 700 C CA . LEU A 1 88 ? 0.948 10.935 3.396 1.00 97.06 88 LEU A CA 1
ATOM 701 C C . LEU A 1 88 ? 1.948 11.831 4.137 1.00 97.06 88 LEU A C 1
ATOM 703 O O . LEU A 1 88 ? 1.779 12.114 5.329 1.00 97.06 88 LEU A O 1
ATOM 707 N N . ASN A 1 89 ? 2.961 12.330 3.439 1.00 96.31 89 ASN A N 1
ATOM 708 C CA . ASN A 1 89 ? 3.931 13.273 3.971 1.00 96.31 89 ASN A CA 1
ATOM 709 C C . ASN A 1 89 ? 3.227 14.558 4.433 1.00 96.31 89 ASN A C 1
ATOM 711 O O . ASN A 1 89 ? 3.362 14.987 5.580 1.00 96.31 89 ASN A O 1
ATOM 715 N N . THR A 1 90 ? 2.348 15.102 3.595 1.00 96.56 90 THR A N 1
ATOM 716 C CA . THR A 1 90 ? 1.516 16.258 3.941 1.00 96.56 90 THR A CA 1
ATOM 717 C C . THR A 1 90 ? 0.625 15.960 5.149 1.00 96.56 90 THR A C 1
ATOM 719 O O . THR A 1 90 ? 0.617 16.709 6.130 1.00 96.56 90 THR A O 1
ATOM 722 N N . ALA A 1 91 ? -0.112 14.846 5.128 1.00 96.62 91 ALA A N 1
ATOM 723 C CA . ALA A 1 91 ? -1.005 14.477 6.222 1.00 96.62 91 ALA A CA 1
ATOM 724 C C . ALA A 1 91 ? -0.265 14.300 7.556 1.00 96.62 91 ALA A C 1
ATOM 726 O O . ALA A 1 91 ? -0.766 14.742 8.592 1.00 96.62 91 ALA A O 1
ATOM 727 N N . SER A 1 92 ? 0.924 13.697 7.536 1.00 95.50 92 SER A N 1
ATOM 728 C CA . SER A 1 92 ? 1.735 13.458 8.731 1.00 95.50 92 SER A CA 1
ATOM 729 C C . SER A 1 92 ? 2.336 14.734 9.314 1.00 95.50 92 SER A C 1
ATOM 731 O O . SER A 1 92 ? 2.258 14.926 10.528 1.00 95.50 92 SER A O 1
ATOM 733 N N . ARG A 1 93 ? 2.826 15.659 8.476 1.00 94.75 93 ARG A N 1
ATOM 734 C CA . ARG A 1 93 ? 3.299 16.988 8.916 1.00 94.75 93 ARG A CA 1
ATOM 735 C C . ARG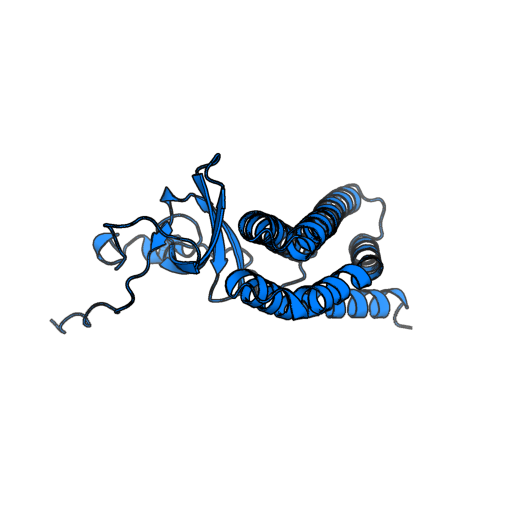 A 1 93 ? 2.222 17.758 9.672 1.00 94.75 93 ARG A C 1
ATOM 737 O O . ARG A 1 93 ? 2.492 18.358 10.709 1.00 94.75 93 ARG A O 1
ATOM 744 N N . TYR A 1 94 ? 0.981 17.676 9.197 1.00 96.12 94 TYR A N 1
ATOM 745 C CA . TYR A 1 94 ? -0.176 18.288 9.855 1.00 96.12 94 TYR A CA 1
ATOM 746 C C . TYR A 1 94 ? -0.868 17.374 10.880 1.00 96.12 94 TYR A C 1
ATOM 748 O O . TYR A 1 94 ? -1.933 17.732 11.383 1.00 96.12 94 TYR A O 1
ATOM 756 N N . LYS A 1 95 ? -0.296 16.202 11.193 1.00 95.62 95 LYS A N 1
ATOM 757 C CA . LYS A 1 95 ? -0.810 15.221 12.169 1.00 95.62 95 LYS A CA 1
ATOM 758 C C . LYS A 1 95 ? -2.276 14.825 11.932 1.00 95.62 95 LYS A C 1
ATOM 760 O O . LYS A 1 95 ? -3.047 14.583 12.863 1.00 95.62 95 LYS A O 1
ATOM 765 N N . ARG A 1 96 ? -2.690 14.766 10.665 1.00 95.69 96 ARG A N 1
ATOM 766 C CA . ARG A 1 96 ? -4.059 14.447 10.243 1.00 95.69 96 ARG A CA 1
ATOM 767 C C . ARG A 1 96 ? -4.241 12.933 10.157 1.00 95.69 96 ARG A C 1
ATOM 769 O O . ARG A 1 96 ? -4.178 12.374 9.068 1.00 95.69 96 ARG A O 1
ATOM 776 N N . ALA A 1 97 ? -4.524 12.285 11.289 1.00 92.12 97 ALA A N 1
ATOM 777 C CA . ALA A 1 97 ? -4.620 10.821 11.398 1.00 92.12 97 ALA A CA 1
ATOM 778 C C . ALA A 1 97 ? -5.441 10.148 10.286 1.00 92.12 97 ALA A C 1
ATOM 780 O O . ALA A 1 97 ? -4.908 9.337 9.542 1.00 92.12 97 ALA A O 1
ATOM 781 N N . LYS A 1 98 ? -6.699 10.561 10.087 1.00 91.25 98 LYS A N 1
ATOM 782 C CA . LYS A 1 98 ? -7.569 9.975 9.050 1.00 91.25 98 LYS A CA 1
ATOM 783 C C . LYS A 1 98 ? -7.038 10.169 7.626 1.00 91.25 98 LYS A C 1
ATOM 785 O O . LYS A 1 98 ? -7.245 9.318 6.768 1.00 91.25 98 LYS A O 1
ATOM 790 N N . ALA A 1 99 ? -6.402 11.311 7.357 1.00 94.44 99 ALA A N 1
ATOM 791 C CA . ALA A 1 99 ? -5.805 11.566 6.051 1.00 94.44 99 ALA A CA 1
ATOM 792 C C . ALA A 1 99 ? -4.558 10.696 5.859 1.00 94.44 99 ALA A C 1
ATOM 794 O O . ALA A 1 99 ? -4.422 10.088 4.810 1.00 94.44 99 ALA A O 1
ATOM 795 N N . ALA A 1 100 ? -3.719 10.566 6.890 1.00 95.38 100 ALA A N 1
ATOM 796 C CA . ALA A 1 100 ? -2.538 9.713 6.864 1.00 95.38 100 ALA A CA 1
ATOM 797 C C . ALA A 1 100 ? -2.913 8.237 6.666 1.00 95.38 100 ALA A C 1
ATOM 799 O O . ALA A 1 100 ? -2.360 7.595 5.786 1.00 95.38 100 ALA A O 1
ATOM 800 N N . GLU A 1 101 ? -3.906 7.723 7.395 1.00 92.88 101 GLU A N 1
ATOM 801 C CA . GLU A 1 101 ? -4.434 6.363 7.199 1.00 92.88 101 GLU A CA 1
ATOM 802 C C . GLU A 1 101 ? -4.901 6.150 5.752 1.00 92.88 101 GLU A C 1
ATOM 804 O O . GLU A 1 101 ? -4.507 5.186 5.102 1.00 92.88 101 GLU A O 1
ATOM 809 N N . LYS A 1 102 ? -5.688 7.084 5.203 1.00 93.06 102 LYS A N 1
ATOM 810 C CA . LYS A 1 102 ? -6.161 7.005 3.814 1.00 93.06 102 LYS A CA 1
ATOM 811 C C . LYS A 1 102 ? -5.005 7.005 2.808 1.00 93.06 102 LYS A C 1
ATOM 813 O O . LYS A 1 102 ? -5.040 6.233 1.853 1.00 93.06 102 LYS A O 1
ATOM 818 N N . SER A 1 103 ? -4.020 7.879 2.986 1.00 95.88 103 SER A N 1
ATOM 819 C CA . SER A 1 103 ? -2.874 7.990 2.079 1.00 95.88 103 SER A CA 1
ATOM 820 C C . SER A 1 103 ? -1.953 6.779 2.180 1.00 95.88 103 SER A C 1
ATOM 822 O O . SER A 1 103 ? -1.525 6.261 1.157 1.00 95.88 103 SER A O 1
ATOM 824 N N . PHE A 1 104 ? -1.737 6.259 3.388 1.00 95.69 104 PHE A N 1
ATOM 825 C CA . PHE A 1 104 ? -1.004 5.017 3.608 1.00 95.69 104 PHE A CA 1
ATOM 826 C C . PHE A 1 104 ? -1.649 3.833 2.891 1.00 95.69 104 PHE A C 1
ATOM 828 O O . PHE A 1 104 ? -0.969 3.068 2.221 1.00 95.69 104 PHE A O 1
ATOM 835 N N . VAL A 1 105 ? -2.971 3.705 2.978 1.00 93.44 105 VAL A N 1
ATOM 836 C CA . VAL A 1 105 ? -3.705 2.633 2.302 1.00 93.44 105 VAL A CA 1
ATOM 837 C C . VAL A 1 105 ? -3.542 2.706 0.781 1.00 93.44 105 VAL A C 1
ATOM 839 O O . VAL A 1 105 ? -3.340 1.677 0.139 1.00 93.44 105 VAL A O 1
ATOM 842 N N . LYS A 1 106 ? -3.588 3.913 0.199 1.00 94.94 106 LYS A N 1
ATOM 843 C CA . LYS A 1 106 ? -3.294 4.110 -1.229 1.00 94.94 106 LYS A CA 1
ATOM 844 C C . LYS A 1 106 ? -1.855 3.713 -1.566 1.00 94.94 106 LYS A C 1
ATOM 846 O O . LYS A 1 106 ? -1.654 3.014 -2.550 1.00 94.94 106 LYS A O 1
ATOM 851 N N . LEU A 1 107 ? -0.893 4.142 -0.747 1.00 96.19 107 LEU A N 1
ATOM 852 C CA . LEU A 1 107 ? 0.528 3.845 -0.918 1.00 96.19 107 LEU A CA 1
ATOM 853 C C . LEU A 1 107 ? 0.776 2.334 -0.900 1.00 96.19 107 LEU A C 1
ATOM 855 O O . LEU A 1 107 ? 1.362 1.803 -1.836 1.00 96.19 107 LEU A O 1
ATOM 859 N N . ALA A 1 108 ? 0.277 1.636 0.122 1.00 94.69 108 ALA A N 1
ATOM 860 C CA . ALA A 1 108 ? 0.436 0.193 0.266 1.00 94.69 108 ALA A CA 1
ATOM 861 C C . ALA A 1 108 ? -0.184 -0.578 -0.910 1.00 94.69 108 ALA A C 1
ATOM 863 O O . ALA A 1 108 ? 0.419 -1.521 -1.411 1.00 94.69 108 ALA A O 1
ATOM 864 N N . LEU A 1 109 ? -1.366 -0.160 -1.377 1.00 92.62 109 LEU A N 1
ATOM 865 C CA . LEU A 1 109 ? -2.031 -0.790 -2.516 1.00 92.62 109 LEU A CA 1
ATOM 866 C C . LEU A 1 109 ? -1.288 -0.542 -3.838 1.00 92.62 109 LEU A C 1
ATOM 868 O O . LEU A 1 109 ? -1.115 -1.476 -4.614 1.00 92.62 109 LEU A O 1
ATOM 872 N N . ALA A 1 110 ? -0.859 0.695 -4.100 1.00 94.50 110 ALA A N 1
ATOM 873 C CA . ALA A 1 110 ? -0.106 1.036 -5.307 1.00 94.50 110 ALA A CA 1
ATOM 874 C C . ALA A 1 110 ? 1.242 0.304 -5.344 1.00 94.50 110 ALA A C 1
ATOM 876 O O . ALA A 1 110 ? 1.614 -0.267 -6.364 1.00 94.50 110 ALA A O 1
ATOM 877 N N . TYR A 1 111 ? 1.933 0.244 -4.204 1.00 95.44 111 TYR A N 1
ATOM 878 C CA . TYR A 1 111 ? 3.193 -0.475 -4.069 1.00 95.44 111 TYR A CA 1
ATOM 879 C C . TYR A 1 111 ? 3.024 -1.982 -4.316 1.00 95.44 111 TYR A C 1
ATOM 881 O O . TYR A 1 111 ? 3.760 -2.554 -5.114 1.00 95.44 111 TYR A O 1
ATOM 889 N N . ASP A 1 112 ? 2.012 -2.622 -3.723 1.00 92.00 112 ASP A N 1
ATOM 890 C CA . ASP A 1 112 ? 1.718 -4.040 -3.971 1.00 92.00 112 ASP A CA 1
ATOM 891 C C . ASP A 1 112 ? 1.410 -4.325 -5.453 1.00 92.00 112 ASP A C 1
ATOM 893 O O . ASP A 1 112 ? 1.937 -5.274 -6.037 1.00 92.00 112 ASP A O 1
ATOM 897 N N . ARG A 1 113 ? 0.611 -3.466 -6.097 1.00 90.56 113 ARG A N 1
ATOM 898 C CA . ARG A 1 113 ? 0.305 -3.584 -7.531 1.00 90.56 113 ARG A CA 1
ATOM 899 C C . ARG A 1 113 ? 1.531 -3.383 -8.408 1.00 90.56 113 ARG A C 1
ATOM 901 O O . ARG A 1 113 ? 1.689 -4.111 -9.383 1.00 90.56 113 ARG A O 1
ATOM 908 N N . PHE A 1 114 ? 2.401 -2.446 -8.047 1.00 93.69 114 PHE A N 1
ATOM 909 C CA . PHE A 1 114 ? 3.671 -2.236 -8.726 1.00 93.69 114 PHE A CA 1
ATOM 910 C C . PHE A 1 114 ? 4.548 -3.495 -8.662 1.00 93.69 114 PHE A C 1
ATOM 912 O O . PHE A 1 114 ? 5.020 -3.973 -9.694 1.00 93.69 114 PHE A O 1
ATOM 919 N N . LEU A 1 115 ? 4.690 -4.096 -7.474 1.00 91.12 115 LEU A N 1
ATOM 920 C CA . LEU A 1 115 ? 5.430 -5.349 -7.298 1.00 91.12 115 LEU A CA 1
ATOM 921 C C . LEU A 1 115 ? 4.840 -6.497 -8.132 1.00 91.12 115 LEU A C 1
ATOM 923 O O . LEU A 1 115 ? 5.591 -7.266 -8.733 1.00 91.12 115 LEU A O 1
ATOM 927 N N . LYS A 1 116 ? 3.506 -6.606 -8.199 1.00 86.00 116 LYS A N 1
ATOM 928 C CA . LYS A 1 116 ? 2.804 -7.607 -9.024 1.00 86.00 116 LYS A CA 1
ATOM 929 C C . LYS A 1 116 ? 3.044 -7.407 -10.511 1.00 86.00 116 LYS A C 1
ATOM 931 O O . LYS A 1 116 ? 3.361 -8.367 -11.205 1.00 86.00 116 LYS A O 1
ATOM 936 N N . ALA A 1 117 ? 2.904 -6.176 -10.991 1.00 85.06 117 ALA A N 1
ATOM 937 C CA . ALA A 1 117 ? 3.096 -5.843 -12.396 1.00 85.06 117 ALA A CA 1
ATOM 938 C C . ALA A 1 117 ? 4.538 -6.107 -12.864 1.00 85.06 117 ALA A C 1
ATOM 940 O O . ALA A 1 117 ? 4.747 -6.456 -14.022 1.00 85.06 117 ALA A O 1
ATOM 941 N N . GLY A 1 118 ? 5.520 -5.999 -11.961 1.00 84.12 118 GLY A N 1
ATOM 942 C CA . GLY A 1 118 ? 6.909 -6.379 -12.227 1.00 84.12 118 GLY A CA 1
ATOM 943 C C . GLY A 1 118 ? 7.243 -7.852 -11.970 1.00 84.12 118 GLY A C 1
ATOM 944 O O . GLY A 1 118 ? 8.387 -8.245 -12.165 1.00 84.12 118 GLY A O 1
ATOM 945 N N . GLY A 1 119 ? 6.294 -8.669 -11.494 1.00 82.88 119 GLY A N 1
ATOM 946 C CA . GLY A 1 119 ? 6.552 -10.068 -11.127 1.00 82.88 119 GLY A CA 1
ATOM 947 C C . GLY A 1 119 ? 7.582 -10.229 -10.001 1.00 82.88 119 GLY A C 1
ATOM 948 O O . GLY A 1 119 ? 8.278 -11.239 -9.934 1.00 82.88 119 GLY A O 1
ATOM 949 N N . LEU A 1 120 ? 7.711 -9.229 -9.124 1.00 83.06 120 LEU A N 1
ATOM 950 C CA . LEU A 1 120 ? 8.829 -9.127 -8.183 1.00 83.06 120 LEU A CA 1
ATOM 951 C C . LEU A 1 120 ? 8.658 -9.954 -6.915 1.00 83.06 120 LEU A C 1
ATOM 953 O O . LEU A 1 120 ? 9.602 -10.084 -6.147 1.00 83.06 120 LEU A O 1
ATOM 957 N N . VAL A 1 121 ? 7.477 -10.497 -6.642 1.00 78.38 121 VAL A N 1
ATOM 958 C CA . VAL A 1 121 ? 7.229 -11.257 -5.413 1.00 78.38 121 VAL A CA 1
ATOM 959 C C . VAL A 1 121 ? 6.891 -12.690 -5.787 1.00 78.38 121 VAL A C 1
ATOM 961 O O . VAL A 1 121 ? 5.776 -12.995 -6.196 1.00 78.38 121 VAL A O 1
ATOM 964 N N . GLN A 1 122 ? 7.871 -13.583 -5.629 1.00 63.69 122 GLN A N 1
ATOM 965 C CA . GLN A 1 122 ? 7.740 -15.007 -5.973 1.00 63.69 122 GLN A CA 1
ATOM 966 C C . GLN A 1 122 ? 6.681 -15.740 -5.135 1.00 63.69 122 GLN A C 1
ATOM 968 O O . GLN A 1 122 ? 6.184 -16.785 -5.540 1.00 63.69 122 GLN A O 1
ATOM 973 N N . THR A 1 123 ? 6.345 -15.208 -3.958 1.00 66.25 123 THR A N 1
ATOM 974 C CA . THR A 1 123 ? 5.333 -15.766 -3.050 1.00 66.25 123 THR A CA 1
ATOM 975 C C . THR A 1 123 ? 3.911 -15.323 -3.387 1.00 66.25 123 THR A C 1
ATOM 977 O O . THR A 1 123 ? 2.966 -15.762 -2.726 1.00 66.25 123 THR A O 1
ATOM 980 N N . TYR A 1 124 ? 3.727 -14.457 -4.390 1.00 65.25 124 TYR A N 1
ATOM 981 C CA . TYR A 1 124 ? 2.401 -14.192 -4.929 1.00 65.25 124 TYR A CA 1
ATOM 982 C C . TYR A 1 124 ? 1.963 -15.424 -5.706 1.00 65.25 124 TYR A C 1
ATOM 984 O O . TYR A 1 124 ? 2.487 -15.743 -6.769 1.00 65.25 124 TYR A O 1
ATOM 992 N N . ASP A 1 125 ? 1.039 -16.154 -5.086 1.00 55.22 125 ASP A N 1
ATOM 993 C CA . ASP A 1 125 ? 0.450 -17.376 -5.608 1.00 55.22 125 ASP A CA 1
ATOM 994 C C . ASP A 1 125 ? -0.082 -17.089 -7.027 1.00 55.22 125 ASP A C 1
ATOM 996 O O . ASP A 1 125 ? -0.977 -16.246 -7.165 1.00 55.22 125 ASP A O 1
ATOM 1000 N N . PRO A 1 126 ? 0.441 -17.742 -8.086 1.00 51.75 126 PRO A N 1
ATOM 1001 C CA . PRO A 1 126 ? 0.068 -17.486 -9.483 1.00 51.75 126 PRO A CA 1
ATOM 1002 C C . PRO A 1 126 ? -1.361 -17.948 -9.833 1.00 51.75 126 PRO A C 1
ATOM 1004 O O . PRO A 1 126 ? -1.702 -18.061 -11.007 1.00 51.75 126 PRO A O 1
ATOM 1007 N N . ILE A 1 127 ? -2.203 -18.133 -8.811 1.00 52.12 127 ILE A N 1
ATOM 1008 C CA . ILE A 1 127 ? -3.544 -18.711 -8.759 1.00 52.12 127 ILE A CA 1
ATOM 1009 C C . ILE A 1 127 ? -3.514 -20.213 -8.467 1.00 52.12 127 ILE A C 1
ATOM 1011 O O . ILE A 1 127 ? -3.524 -21.057 -9.360 1.00 52.12 127 ILE A O 1
ATOM 1015 N N . THR A 1 128 ? -3.690 -20.528 -7.186 1.00 54.94 128 THR A N 1
ATOM 1016 C CA . THR A 1 128 ? -4.446 -21.699 -6.747 1.00 54.94 128 THR A CA 1
ATOM 1017 C C . THR A 1 128 ? -5.578 -21.197 -5.859 1.00 54.94 128 THR A C 1
ATOM 1019 O O . THR A 1 128 ? -5.383 -20.922 -4.678 1.00 54.94 128 THR A O 1
ATOM 1022 N N . SER A 1 129 ? -6.764 -21.001 -6.448 1.00 55.12 129 SER A N 1
ATOM 1023 C CA . SER A 1 129 ? -7.970 -20.684 -5.675 1.00 55.12 129 SER A CA 1
ATOM 1024 C C . SER A 1 129 ? -8.101 -21.695 -4.536 1.00 55.12 129 SER A C 1
ATOM 1026 O O . SER A 1 129 ? -8.053 -22.902 -4.784 1.00 55.12 129 SER A O 1
ATOM 1028 N N . THR A 1 130 ? -8.243 -21.230 -3.296 1.00 66.75 130 THR A N 1
ATOM 1029 C CA . THR A 1 130 ? -8.514 -22.117 -2.164 1.00 66.75 130 THR A CA 1
ATOM 1030 C C . THR A 1 130 ? -9.978 -22.525 -2.102 1.00 66.75 130 THR A C 1
ATOM 1032 O O . THR A 1 130 ? -10.308 -23.522 -1.466 1.00 66.75 130 THR A O 1
ATOM 1035 N N . GLU A 1 131 ? -10.853 -21.815 -2.813 1.00 70.88 131 GLU A N 1
ATOM 1036 C CA . GLU A 1 131 ? -12.298 -22.036 -2.840 1.00 70.88 131 GLU A CA 1
ATOM 1037 C C . GLU A 1 131 ? -12.715 -23.501 -3.081 1.00 70.88 131 GLU A C 1
ATOM 1039 O O . GLU A 1 131 ? -13.573 -23.980 -2.336 1.00 70.88 131 GLU A O 1
ATOM 1044 N N . PRO A 1 132 ? -12.095 -24.276 -4.001 1.00 72.44 132 PRO A N 1
ATOM 1045 C CA . PRO A 1 132 ? -12.420 -25.689 -4.186 1.00 72.44 132 PRO A CA 1
ATOM 1046 C C . PRO A 1 132 ? -12.194 -26.536 -2.928 1.00 72.44 132 PRO A C 1
ATOM 1048 O O . PRO A 1 132 ? -12.998 -27.424 -2.653 1.00 72.44 132 PRO A O 1
ATOM 1051 N N . PHE A 1 133 ? -11.166 -26.245 -2.122 1.00 66.25 133 PHE A N 1
ATOM 1052 C CA . PHE A 1 133 ? -10.903 -26.966 -0.868 1.00 66.25 133 PHE A CA 1
ATOM 1053 C C . PHE A 1 133 ? -11.934 -26.648 0.224 1.00 66.25 133 PHE A C 1
ATOM 1055 O O . PHE A 1 133 ? -12.139 -27.451 1.130 1.00 66.25 133 PHE A O 1
ATOM 1062 N N . TYR A 1 134 ? -12.609 -25.501 0.118 1.00 66.75 134 TYR A N 1
ATOM 1063 C CA . TYR A 1 134 ? -13.671 -25.074 1.032 1.00 66.75 134 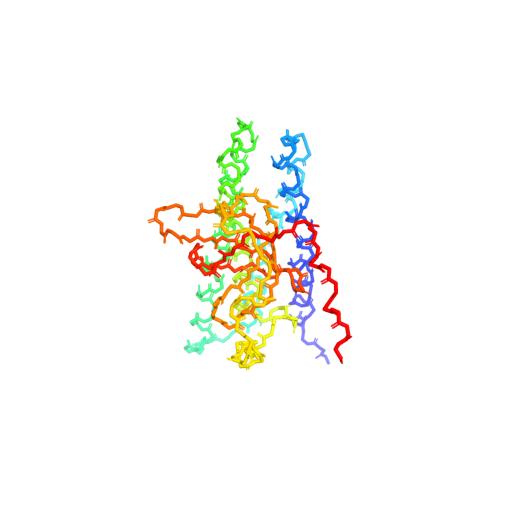TYR A CA 1
ATOM 1064 C C . TYR A 1 134 ? -15.078 -25.275 0.451 1.00 66.75 134 TYR A C 1
ATOM 1066 O O . TYR A 1 134 ? -16.058 -24.915 1.097 1.00 66.75 134 TYR A O 1
ATOM 1074 N N . SER A 1 135 ? -15.202 -25.865 -0.742 1.00 67.81 135 SER A N 1
ATOM 1075 C CA . SER A 1 135 ? -16.493 -26.090 -1.410 1.00 67.81 135 SER A CA 1
ATOM 1076 C C . SER A 1 135 ? -17.376 -27.108 -0.679 1.00 67.81 135 SER A C 1
ATOM 1078 O O . SER A 1 135 ? -18.599 -26.990 -0.691 1.00 67.81 135 SER A O 1
ATOM 1080 N N . SER A 1 136 ? -16.760 -28.077 0.004 1.00 67.56 136 SER A N 1
ATOM 1081 C CA . SER A 1 136 ? -17.435 -29.083 0.832 1.00 67.56 136 SER A CA 1
ATOM 1082 C C . SER A 1 136 ? -17.548 -28.691 2.307 1.00 67.56 136 SER A C 1
ATOM 1084 O O . SER A 1 136 ? -18.138 -29.435 3.090 1.00 67.56 136 SER A O 1
ATOM 1086 N N . ILE A 1 137 ? -16.956 -27.562 2.708 1.00 68.81 137 ILE A N 1
ATOM 1087 C CA . ILE A 1 137 ? -17.003 -27.068 4.083 1.00 68.81 137 ILE A CA 1
ATOM 1088 C C . ILE A 1 137 ? -18.198 -26.113 4.178 1.00 68.81 137 ILE A C 1
ATOM 1090 O O . ILE A 1 137 ? -18.173 -25.057 3.542 1.00 68.81 137 ILE A O 1
ATOM 1094 N N . PRO A 1 138 ? -19.257 -26.455 4.935 1.00 66.69 138 PRO A N 1
ATOM 1095 C CA . PRO A 1 138 ? -20.382 -25.548 5.102 1.00 66.69 138 PRO A CA 1
ATOM 1096 C C . PRO A 1 138 ? -19.906 -24.273 5.802 1.00 66.69 138 PRO A C 1
ATOM 1098 O O . PRO A 1 138 ? -19.081 -24.340 6.712 1.00 66.69 138 PRO A O 1
ATOM 1101 N N . ASP A 1 139 ? -20.455 -23.116 5.4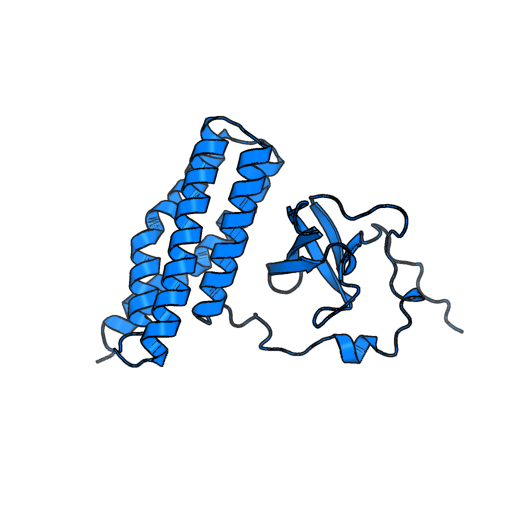24 1.00 65.50 139 ASP A N 1
ATOM 1102 C CA . ASP A 1 139 ? -20.068 -21.823 6.013 1.00 65.50 139 ASP A CA 1
ATOM 1103 C C . ASP A 1 139 ? -20.249 -21.803 7.545 1.00 65.50 139 ASP A C 1
ATOM 1105 O O . ASP A 1 139 ? -19.549 -21.078 8.241 1.00 65.50 139 ASP A O 1
ATOM 1109 N N . SER A 1 140 ? -21.106 -22.675 8.092 1.00 63.81 140 SER A N 1
ATOM 1110 C CA . SER A 1 140 ? -21.275 -22.896 9.535 1.00 63.81 140 SER A CA 1
ATOM 1111 C C . SER A 1 140 ? -20.042 -23.465 10.250 1.00 63.81 140 SER A C 1
ATOM 1113 O O . SER A 1 140 ? -19.982 -23.427 11.474 1.00 63.81 140 SER A O 1
ATOM 1115 N N . ALA A 1 141 ? -19.089 -24.045 9.518 1.00 65.25 141 ALA A N 1
ATOM 1116 C CA . ALA A 1 141 ? -17.817 -24.520 10.059 1.00 65.25 141 ALA A CA 1
ATOM 1117 C C . ALA A 1 141 ? -16.746 -23.415 10.097 1.00 65.25 141 ALA A C 1
ATOM 1119 O O . ALA A 1 141 ? -15.715 -23.585 10.748 1.00 65.25 141 ALA A O 1
ATOM 1120 N N . LEU A 1 142 ? -16.981 -22.283 9.423 1.00 67.94 142 LEU A N 1
ATOM 1121 C CA . LEU A 1 142 ? -16.138 -21.098 9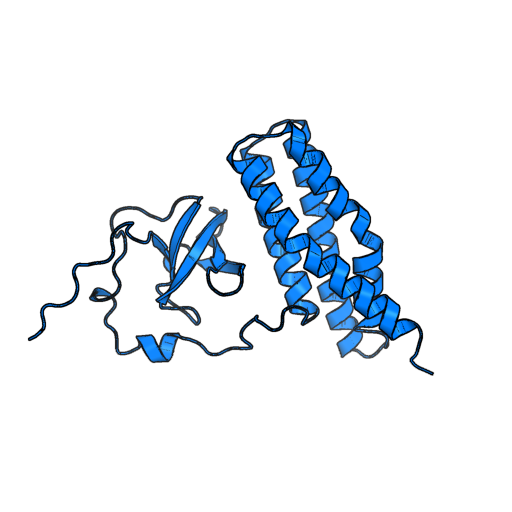.524 1.00 67.94 142 LEU A CA 1
ATOM 1122 C C . LEU A 1 142 ? -16.550 -20.316 10.774 1.00 67.94 142 LEU A C 1
ATOM 1124 O O . LEU A 1 142 ? -17.697 -19.903 10.919 1.00 67.94 142 LEU A O 1
ATOM 1128 N N . VAL A 1 143 ? -15.611 -20.122 11.697 1.00 72.25 143 VAL A N 1
ATOM 1129 C CA . VAL A 1 143 ? -15.877 -19.472 12.985 1.00 72.25 143 VAL A CA 1
ATOM 1130 C C . VAL A 1 143 ? -15.412 -18.024 12.928 1.00 72.25 143 VAL A C 1
ATOM 1132 O O . VAL A 1 143 ? -14.217 -17.741 12.870 1.00 72.25 143 VAL A O 1
ATOM 1135 N N . TYR A 1 144 ? -16.376 -17.107 12.914 1.00 79.12 144 TYR A N 1
ATOM 1136 C CA . TYR A 1 144 ? -16.155 -15.670 12.792 1.00 79.12 144 TYR A CA 1
ATOM 1137 C C . TYR A 1 144 ? -17.258 -14.877 13.508 1.00 79.12 144 TYR A C 1
ATOM 1139 O O . TYR A 1 144 ? -18.320 -15.413 13.835 1.00 79.12 144 TYR A O 1
ATOM 1147 N N . ASP A 1 145 ? -17.002 -13.600 13.786 1.00 80.44 145 ASP A N 1
ATOM 1148 C CA . ASP A 1 145 ? -17.968 -12.702 14.414 1.00 80.44 145 ASP A CA 1
ATOM 1149 C C . ASP A 1 145 ? -19.061 -12.339 13.397 1.00 80.44 145 ASP A C 1
ATOM 1151 O O . ASP A 1 145 ? -18.819 -11.665 12.396 1.00 80.44 145 ASP A O 1
ATOM 1155 N N . THR A 1 146 ? -20.276 -12.822 13.651 1.00 78.25 146 THR A N 1
ATOM 1156 C CA . THR A 1 146 ? -21.472 -12.556 12.836 1.00 78.25 146 THR A CA 1
ATOM 1157 C C . THR A 1 146 ? -22.229 -11.308 13.287 1.00 78.25 146 THR A C 1
ATOM 1159 O O . THR A 1 146 ? -23.180 -10.886 12.630 1.00 78.25 146 THR A O 1
ATOM 1162 N N . THR A 1 147 ? -21.833 -10.716 14.414 1.00 78.00 147 THR A N 1
ATOM 1163 C CA . THR A 1 147 ? -22.553 -9.618 15.065 1.00 78.00 147 THR A CA 1
ATOM 1164 C C . THR A 1 147 ? -21.995 -8.254 14.696 1.00 78.00 147 THR A C 1
ATOM 1166 O O . THR A 1 147 ? -22.735 -7.268 14.707 1.00 78.00 147 THR A O 1
ATOM 1169 N N . LYS A 1 148 ? -20.701 -8.183 14.359 1.00 81.31 148 LYS A N 1
ATOM 1170 C CA . LYS A 1 148 ? -20.013 -6.933 14.039 1.00 81.31 148 LYS A CA 1
ATOM 1171 C C . LYS A 1 148 ? -19.313 -7.013 12.687 1.00 81.31 148 LYS A C 1
ATOM 1173 O O . LYS A 1 148 ? -18.599 -7.982 12.430 1.00 81.31 148 LYS A O 1
ATOM 1178 N N . PRO A 1 149 ? -19.466 -5.986 11.833 1.00 84.00 149 PRO A N 1
ATOM 1179 C CA . PRO A 1 149 ? -18.641 -5.888 10.643 1.00 84.00 149 PRO A CA 1
ATOM 1180 C C . PRO A 1 149 ? -17.166 -5.694 11.043 1.00 84.00 149 PRO A C 1
ATOM 1182 O O . PRO A 1 149 ? -16.899 -5.094 12.089 1.00 84.00 149 PRO A O 1
ATOM 1185 N N . PRO A 1 150 ? -16.213 -6.145 10.211 1.00 88.56 150 PRO A N 1
ATOM 1186 C CA . PRO A 1 150 ? -14.796 -5.883 10.428 1.00 88.56 150 PRO A CA 1
ATOM 1187 C C . PRO A 1 150 ? -14.482 -4.391 10.549 1.00 88.56 150 PRO A C 1
ATOM 1189 O O . PRO A 1 150 ? -14.909 -3.582 9.717 1.00 88.56 150 PRO A O 1
ATOM 1192 N N . GLU A 1 151 ? -13.683 -4.034 11.548 1.00 88.06 151 GLU A N 1
ATOM 1193 C CA . GLU A 1 151 ? -13.145 -2.691 11.724 1.00 88.06 151 GLU A CA 1
ATOM 1194 C C . GLU A 1 151 ? -11.656 -2.628 11.373 1.00 88.06 151 GLU A C 1
ATOM 1196 O O . GLU A 1 151 ? -10.954 -3.633 11.261 1.00 88.06 151 GLU A O 1
ATOM 1201 N N . LEU A 1 152 ? -11.157 -1.408 11.170 1.00 86.62 152 LEU A N 1
ATOM 1202 C CA . LEU A 1 152 ? -9.746 -1.182 10.882 1.00 86.62 152 LEU A CA 1
ATOM 1203 C C . LEU A 1 152 ? -8.874 -1.871 11.944 1.00 86.62 152 LEU A C 1
ATOM 1205 O O . LEU A 1 152 ? -9.064 -1.642 13.136 1.00 86.62 152 LEU A O 1
ATOM 1209 N N . LYS A 1 153 ? -7.869 -2.624 11.486 1.00 85.50 153 LYS A N 1
ATOM 1210 C CA . LYS A 1 153 ? -6.921 -3.452 12.250 1.00 85.50 153 LYS A CA 1
ATOM 1211 C C . LYS A 1 153 ? -7.442 -4.801 12.727 1.00 85.50 153 LYS A C 1
ATOM 1213 O O . LYS A 1 153 ? -6.614 -5.549 13.249 1.00 85.50 153 LYS A O 1
ATOM 1218 N N . ASP A 1 154 ? -8.724 -5.111 12.555 1.00 89.56 154 ASP A N 1
ATOM 1219 C CA . ASP A 1 154 ? -9.236 -6.436 12.886 1.00 89.56 154 ASP A CA 1
ATOM 1220 C C . ASP A 1 154 ? -8.562 -7.503 12.020 1.00 89.56 154 ASP A C 1
ATOM 1222 O O . ASP A 1 154 ? -8.281 -7.288 10.833 1.00 89.56 154 ASP A O 1
ATOM 1226 N N . ASN A 1 155 ? -8.339 -8.667 12.626 1.00 91.56 155 ASN A N 1
ATOM 1227 C CA . ASN A 1 155 ? -8.063 -9.884 11.880 1.00 91.56 155 ASN A CA 1
ATOM 1228 C C . ASN A 1 155 ? -9.360 -10.323 11.204 1.00 91.56 155 ASN A C 1
ATOM 1230 O O . ASN A 1 155 ? -10.434 -10.293 11.814 1.00 91.56 155 ASN A O 1
ATOM 1234 N N . ILE A 1 156 ? -9.268 -10.705 9.939 1.00 92.81 156 ILE A N 1
ATOM 1235 C CA . ILE A 1 156 ? -10.415 -11.066 9.117 1.00 92.81 156 ILE A CA 1
ATOM 1236 C C . ILE A 1 156 ? -10.241 -12.457 8.528 1.00 92.81 156 ILE A C 1
ATOM 1238 O O . ILE A 1 156 ? -9.128 -12.900 8.248 1.00 92.81 156 ILE A O 1
ATOM 1242 N N . LEU A 1 157 ? -11.374 -13.106 8.296 1.00 91.44 157 LEU A N 1
ATOM 1243 C CA . LEU A 1 157 ? -11.515 -14.327 7.524 1.00 91.44 157 LEU A CA 1
ATOM 1244 C C . LEU A 1 157 ? -12.201 -13.998 6.197 1.00 91.44 157 LEU A C 1
ATOM 1246 O O . LEU A 1 157 ? -13.224 -13.310 6.176 1.00 91.44 157 LEU A O 1
ATOM 1250 N N . ILE A 1 158 ? -11.658 -14.509 5.095 1.00 90.88 158 ILE A N 1
ATOM 1251 C CA . ILE A 1 158 ? -12.266 -14.365 3.771 1.00 90.88 158 ILE A CA 1
ATOM 1252 C C . ILE A 1 158 ? -13.326 -15.452 3.591 1.00 90.88 158 ILE A C 1
ATOM 1254 O O . ILE A 1 158 ? -13.042 -16.647 3.688 1.00 90.88 158 ILE A O 1
ATOM 1258 N N . LEU A 1 159 ? -14.559 -15.033 3.317 1.00 87.81 159 LEU A N 1
ATOM 1259 C CA . LEU A 1 159 ? -15.724 -15.907 3.202 1.00 87.81 159 LEU A CA 1
ATOM 1260 C C . LEU A 1 159 ? -15.966 -16.398 1.770 1.00 87.81 159 LEU A C 1
ATOM 1262 O O . LEU A 1 159 ? -16.582 -17.449 1.590 1.00 87.81 159 LEU A O 1
ATOM 1266 N N . LYS A 1 160 ? -15.515 -15.652 0.752 1.00 86.62 160 LYS A N 1
ATOM 1267 C CA . LYS A 1 160 ? -15.809 -15.925 -0.666 1.00 86.62 160 LYS A CA 1
ATOM 1268 C C . LYS A 1 160 ? -14.635 -15.625 -1.593 1.00 86.62 160 LYS A C 1
ATOM 1270 O O . LYS A 1 160 ? -13.754 -14.837 -1.259 1.00 86.62 160 LYS A O 1
ATOM 1275 N N . GLY A 1 161 ? -14.680 -16.221 -2.786 1.00 85.38 161 GLY A N 1
ATOM 1276 C CA . GLY A 1 161 ? -13.713 -15.987 -3.850 1.00 85.38 161 GLY A CA 1
ATOM 1277 C C . GLY A 1 161 ? -12.434 -16.813 -3.696 1.00 85.38 161 GLY A C 1
ATOM 1278 O O . GLY A 1 161 ? -12.367 -17.720 -2.860 1.00 85.38 161 GLY A O 1
ATOM 1279 N N . PRO A 1 162 ? -11.392 -16.499 -4.486 1.00 84.44 162 PRO A N 1
ATOM 1280 C CA . PRO A 1 162 ? -10.225 -17.363 -4.637 1.00 84.44 162 PRO A CA 1
ATOM 1281 C C . PRO A 1 162 ? -9.391 -17.525 -3.366 1.00 84.44 162 PRO A C 1
ATOM 1283 O O . PRO A 1 162 ? -8.608 -18.462 -3.276 1.00 84.44 162 PRO A O 1
ATOM 1286 N N . ASP A 1 163 ? -9.563 -16.648 -2.379 1.00 85.06 163 ASP A N 1
ATOM 1287 C CA . ASP A 1 163 ? -8.864 -16.707 -1.096 1.00 85.06 163 ASP A CA 1
ATOM 1288 C C . ASP A 1 163 ? -9.770 -17.174 0.058 1.00 85.06 163 ASP A C 1
ATOM 1290 O O . ASP A 1 163 ? -9.428 -16.963 1.223 1.00 85.06 163 ASP A O 1
ATOM 1294 N N . LYS A 1 164 ? -10.927 -17.799 -0.227 1.00 85.94 164 LYS A N 1
ATOM 1295 C CA . LYS A 1 164 ? -11.843 -18.311 0.810 1.00 85.94 164 LYS A CA 1
ATOM 1296 C C . LYS A 1 164 ? -11.085 -19.151 1.843 1.00 85.94 164 LYS A C 1
ATOM 1298 O O . LYS A 1 164 ? -10.288 -20.021 1.490 1.00 85.94 164 LYS A O 1
ATOM 1303 N N . GLY A 1 165 ? -11.350 -18.881 3.120 1.00 83.81 165 GLY A N 1
ATOM 1304 C CA . GLY A 1 165 ? -10.736 -19.561 4.259 1.00 83.81 165 GLY A CA 1
ATOM 1305 C C . GLY A 1 165 ? -9.362 -19.022 4.670 1.00 83.81 165 GLY A C 1
ATOM 1306 O O . GLY A 1 165 ? -8.871 -19.398 5.733 1.00 83.81 165 GLY A O 1
ATOM 1307 N N . ARG A 1 166 ? -8.746 -18.130 3.881 1.00 88.19 166 ARG A N 1
ATOM 1308 C CA . ARG A 1 166 ? -7.507 -17.441 4.266 1.00 88.19 166 ARG A CA 1
ATOM 1309 C C . ARG A 1 166 ? -7.801 -16.274 5.210 1.00 88.19 166 ARG A C 1
ATOM 1311 O O . ARG A 1 166 ? -8.900 -15.711 5.212 1.00 88.19 166 ARG A O 1
ATOM 1318 N N . THR A 1 167 ? -6.788 -15.904 5.986 1.00 91.25 167 THR A N 1
ATOM 1319 C CA . THR A 1 167 ? -6.842 -14.796 6.941 1.00 91.25 167 THR A CA 1
ATOM 1320 C C . THR A 1 167 ? -5.964 -13.628 6.511 1.00 91.25 167 THR A C 1
ATOM 1322 O O . THR A 1 167 ? -5.038 -13.752 5.695 1.00 91.25 167 THR A O 1
ATOM 1325 N N . GLY A 1 168 ? -6.277 -12.470 7.071 1.00 92.19 168 GLY A N 1
ATOM 1326 C CA . GLY A 1 168 ? -5.467 -11.276 6.941 1.00 92.19 168 GLY A CA 1
ATOM 1327 C C . GLY A 1 168 ? -5.886 -10.222 7.947 1.00 92.19 168 GLY A C 1
ATOM 1328 O O . GLY A 1 168 ? -6.714 -10.456 8.825 1.00 92.19 168 GLY A O 1
ATOM 1329 N N . ARG A 1 169 ? -5.351 -9.022 7.772 1.00 93.00 169 ARG A N 1
ATOM 1330 C CA . ARG A 1 169 ? -5.664 -7.860 8.593 1.00 93.00 169 ARG A CA 1
ATOM 1331 C C . ARG A 1 169 ? -6.301 -6.769 7.755 1.00 93.00 169 ARG A C 1
ATOM 1333 O O . ARG A 1 169 ? -5.785 -6.412 6.693 1.00 93.00 169 ARG A O 1
ATOM 1340 N N . LEU A 1 170 ? -7.398 -6.200 8.244 1.00 92.31 170 LEU A N 1
ATOM 1341 C CA . LEU A 1 170 ? -8.048 -5.070 7.591 1.00 92.31 170 LEU A CA 1
ATOM 1342 C C . LEU A 1 170 ? -7.216 -3.796 7.798 1.00 92.31 170 LEU A C 1
ATOM 1344 O O . LEU A 1 170 ? -7.161 -3.262 8.902 1.00 92.31 170 LEU A O 1
ATOM 1348 N N . ILE A 1 171 ? -6.581 -3.285 6.743 1.00 92.62 171 ILE A N 1
ATOM 1349 C CA . ILE A 1 171 ? -5.727 -2.085 6.808 1.00 92.62 171 ILE A CA 1
ATOM 1350 C C . ILE A 1 171 ? -6.401 -0.834 6.236 1.00 92.62 171 ILE A C 1
ATOM 1352 O O . ILE A 1 171 ? -5.899 0.268 6.432 1.00 92.62 171 ILE A O 1
ATOM 1356 N N . GLY A 1 172 ? -7.547 -0.970 5.561 1.00 90.62 172 GLY A N 1
ATOM 1357 C CA . GLY A 1 172 ? -8.302 0.166 5.035 1.00 90.62 172 GLY A CA 1
ATOM 1358 C C . GLY A 1 172 ? -9.725 -0.183 4.608 1.00 90.62 172 GLY A C 1
ATOM 1359 O O . GLY A 1 172 ? -10.030 -1.332 4.310 1.00 90.62 172 GLY A O 1
ATOM 1360 N N . VAL A 1 173 ? -10.601 0.825 4.553 1.00 90.25 173 VAL A N 1
ATOM 1361 C CA . VAL A 1 173 ? -11.989 0.679 4.078 1.00 90.25 173 VAL A CA 1
ATOM 1362 C C . VAL A 1 173 ? -12.358 1.832 3.148 1.00 90.25 173 VAL A C 1
ATOM 1364 O O . VAL A 1 173 ? -12.285 3.004 3.530 1.00 90.25 173 VAL A O 1
ATOM 1367 N N . ILE A 1 174 ? -12.829 1.508 1.944 1.00 87.69 174 ILE A N 1
ATOM 1368 C CA . ILE A 1 174 ? -13.373 2.459 0.971 1.00 87.69 174 ILE A CA 1
ATOM 1369 C C . ILE A 1 174 ? -14.903 2.403 1.045 1.00 87.69 174 ILE A C 1
ATOM 1371 O O . ILE A 1 174 ? -15.577 1.719 0.275 1.00 87.69 174 ILE A O 1
ATOM 1375 N N . LYS A 1 175 ? -15.474 3.161 1.990 1.00 84.19 175 LYS A N 1
ATOM 1376 C CA . LYS A 1 175 ? -16.921 3.136 2.289 1.00 84.19 175 LYS A CA 1
ATOM 1377 C C . LYS A 1 175 ? -17.814 3.420 1.079 1.00 84.19 175 LYS A C 1
ATOM 1379 O O . LYS A 1 175 ? -18.879 2.824 0.962 1.00 84.19 175 LYS A O 1
ATOM 1384 N N . SER A 1 176 ? -17.388 4.306 0.177 1.00 86.62 176 SER A N 1
ATOM 1385 C CA . SER A 1 176 ? -18.160 4.666 -1.020 1.00 86.62 176 SER A CA 1
ATOM 1386 C C . SER A 1 176 ? -18.311 3.519 -2.020 1.00 86.62 176 SER A C 1
ATOM 1388 O O . SER A 1 176 ? -19.237 3.554 -2.821 1.00 86.62 176 SER A O 1
ATOM 1390 N N . ARG A 1 177 ? -17.419 2.523 -1.980 1.00 86.31 177 ARG A N 1
ATOM 1391 C CA . ARG A 1 177 ? -17.422 1.364 -2.883 1.00 86.31 177 ARG A CA 1
ATOM 1392 C C . ARG A 1 177 ? -17.754 0.050 -2.181 1.00 86.31 177 ARG A C 1
ATOM 1394 O O . ARG A 1 177 ? -17.833 -0.974 -2.839 1.00 86.31 177 ARG A O 1
ATOM 1401 N N . GLN A 1 178 ? -17.965 0.084 -0.862 1.00 90.50 178 GLN A N 1
ATOM 1402 C CA . GLN A 1 178 ? -18.110 -1.113 -0.027 1.00 90.50 178 GLN A CA 1
ATOM 1403 C C . GLN A 1 178 ? -16.917 -2.076 -0.167 1.00 90.50 178 GLN A C 1
ATOM 1405 O O . GLN A 1 178 ? -17.075 -3.293 -0.127 1.00 90.50 178 GLN A O 1
ATOM 1410 N N . GLU A 1 179 ? -15.714 -1.518 -0.314 1.00 92.81 179 GLU A N 1
ATOM 1411 C CA . GLU A 1 179 ? -14.477 -2.282 -0.478 1.00 92.81 179 GLU A CA 1
ATOM 1412 C C . GLU A 1 179 ? -13.611 -2.203 0.784 1.00 92.81 179 GLU A C 1
ATOM 1414 O O . GLU A 1 179 ? -13.534 -1.172 1.463 1.00 92.81 179 GLU A O 1
ATOM 1419 N N . ALA A 1 180 ? -12.929 -3.302 1.066 1.00 93.31 180 ALA A N 1
ATOM 1420 C CA . ALA A 1 180 ? -11.944 -3.485 2.112 1.00 93.31 180 ALA A CA 1
ATOM 1421 C C . ALA A 1 180 ? -10.556 -3.642 1.492 1.00 93.31 180 ALA A C 1
ATOM 1423 O O . ALA A 1 180 ? -10.400 -4.276 0.452 1.00 93.31 180 ALA A O 1
ATOM 1424 N N . ILE A 1 181 ? -9.544 -3.091 2.155 1.00 92.75 181 ILE A N 1
ATOM 1425 C CA . ILE A 1 181 ? -8.144 -3.300 1.799 1.00 92.75 181 ILE A CA 1
ATOM 1426 C C . ILE A 1 181 ? -7.518 -4.146 2.895 1.00 92.75 181 ILE A C 1
ATOM 1428 O O . ILE A 1 181 ? -7.441 -3.725 4.050 1.00 92.75 181 ILE A O 1
ATOM 1432 N N . VAL A 1 182 ? -7.114 -5.353 2.524 1.00 92.75 182 VAL A N 1
ATOM 1433 C CA . VAL A 1 182 ? -6.684 -6.411 3.437 1.00 92.75 182 VAL A CA 1
ATOM 1434 C C . VAL A 1 182 ? -5.232 -6.752 3.150 1.00 92.75 182 VAL A C 1
ATOM 1436 O O . VAL A 1 182 ? -4.878 -6.983 1.998 1.00 92.75 182 VAL A O 1
ATOM 1439 N N . ARG A 1 183 ? -4.398 -6.814 4.192 1.00 92.62 183 ARG A N 1
ATOM 1440 C CA . ARG A 1 183 ? -3.064 -7.414 4.101 1.00 92.62 183 ARG A CA 1
ATOM 1441 C C . ARG A 1 183 ? -3.143 -8.878 4.507 1.00 92.62 183 ARG A C 1
ATOM 1443 O O . ARG A 1 183 ? -3.563 -9.175 5.620 1.00 92.62 183 ARG A O 1
ATOM 1450 N N . MET A 1 184 ? -2.745 -9.777 3.622 1.00 91.12 184 MET A N 1
ATOM 1451 C CA . MET A 1 184 ? -2.813 -11.220 3.838 1.00 91.12 184 MET A CA 1
ATOM 1452 C C . MET A 1 184 ? -1.736 -11.699 4.823 1.00 91.12 184 MET A C 1
ATOM 1454 O O . MET A 1 184 ? -0.590 -11.250 4.762 1.00 91.12 184 MET A O 1
ATOM 1458 N N . ASP A 1 185 ? -2.064 -12.652 5.700 1.00 86.88 185 ASP A N 1
ATOM 1459 C CA . ASP A 1 185 ? -1.108 -13.115 6.722 1.00 86.88 185 ASP A CA 1
ATOM 1460 C C . ASP A 1 185 ? 0.054 -13.928 6.135 1.00 86.88 185 ASP A C 1
ATOM 1462 O O . ASP A 1 185 ? 1.194 -13.796 6.582 1.00 86.88 185 ASP A O 1
ATOM 1466 N N . HIS A 1 186 ? -0.237 -14.745 5.119 1.00 78.69 186 HIS A N 1
ATOM 1467 C CA . HIS A 1 186 ? 0.678 -15.751 4.573 1.00 78.69 186 HIS A CA 1
ATOM 1468 C C . HIS A 1 186 ? 1.787 -15.176 3.679 1.00 78.69 186 HIS A C 1
ATOM 1470 O O . HIS A 1 186 ? 2.919 -15.646 3.740 1.00 78.69 186 HIS A O 1
ATOM 1476 N N . ASN A 1 187 ? 1.483 -14.170 2.855 1.00 80.06 187 ASN A N 1
ATOM 1477 C CA . ASN A 1 187 ? 2.417 -13.614 1.867 1.00 80.06 187 ASN A CA 1
ATOM 1478 C C . ASN A 1 187 ? 2.534 -12.081 1.920 1.00 80.06 187 ASN A C 1
ATOM 1480 O O . ASN A 1 187 ? 3.213 -11.503 1.077 1.00 80.06 187 ASN A O 1
ATOM 1484 N N . LYS A 1 188 ? 1.882 -11.425 2.893 1.00 83.31 188 LYS A N 1
ATOM 1485 C CA . LYS A 1 188 ? 1.842 -9.958 3.061 1.00 83.31 188 LYS A CA 1
ATOM 1486 C C . LYS A 1 188 ? 1.268 -9.182 1.872 1.00 83.31 188 LYS A C 1
ATOM 1488 O O . LYS A 1 188 ? 1.325 -7.956 1.873 1.00 83.31 188 LYS A O 1
ATOM 1493 N N . GLU A 1 189 ? 0.653 -9.875 0.920 1.00 88.19 189 GLU A N 1
ATOM 1494 C CA . GLU A 1 189 ? -0.015 -9.275 -0.227 1.00 88.19 189 GLU A CA 1
ATOM 1495 C C . GLU A 1 189 ? -1.143 -8.344 0.225 1.00 88.19 189 GLU A C 1
ATOM 1497 O O . GLU A 1 189 ? -1.889 -8.660 1.157 1.00 88.19 189 GLU A O 1
ATOM 1502 N N . VAL A 1 190 ? -1.292 -7.206 -0.452 1.00 90.19 190 VAL A N 1
ATOM 1503 C CA . VAL A 1 190 ? -2.390 -6.269 -0.203 1.00 90.19 190 VAL A CA 1
ATOM 1504 C C . VAL A 1 190 ? -3.483 -6.469 -1.250 1.00 90.19 190 VAL A C 1
ATOM 1506 O O . VAL A 1 190 ? -3.280 -6.273 -2.446 1.00 90.19 190 VAL A O 1
ATOM 1509 N N . LYS A 1 191 ? -4.681 -6.850 -0.802 1.00 90.31 191 LYS A N 1
ATOM 1510 C CA . LYS A 1 191 ? -5.836 -7.128 -1.663 1.00 90.31 191 LYS A CA 1
ATOM 1511 C C . LYS A 1 191 ? -6.967 -6.139 -1.436 1.00 90.31 191 LYS A C 1
ATOM 1513 O O . LYS A 1 191 ? -7.206 -5.688 -0.319 1.00 90.31 191 LYS A O 1
ATOM 1518 N N . LEU A 1 192 ? -7.684 -5.848 -2.517 1.00 91.38 192 LEU A N 1
ATOM 1519 C CA . LEU A 1 192 ? -8.966 -5.154 -2.493 1.00 91.38 192 LEU A CA 1
ATOM 1520 C C . LEU A 1 192 ? -10.074 -6.211 -2.556 1.00 91.38 192 LEU A C 1
ATOM 1522 O O . LEU A 1 192 ? -10.136 -6.966 -3.522 1.00 91.38 192 LEU A O 1
ATOM 1526 N N . LEU A 1 193 ? -10.916 -6.277 -1.531 1.00 92.62 193 LEU A N 1
ATOM 1527 C CA . LEU A 1 193 ? -12.003 -7.251 -1.397 1.00 92.62 193 LEU A CA 1
ATOM 1528 C C . LEU A 1 193 ? -13.330 -6.530 -1.147 1.00 92.62 193 LE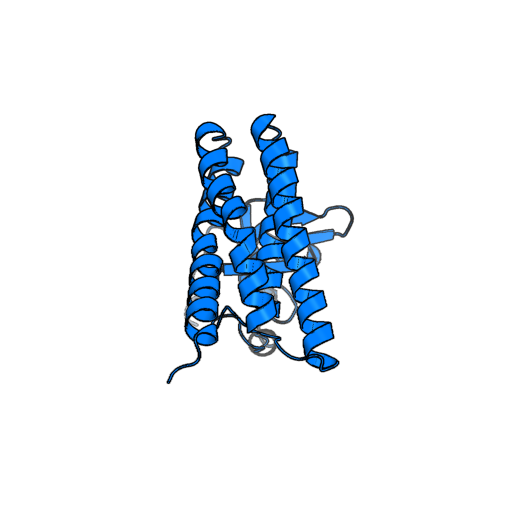U A C 1
ATOM 1530 O O . LEU A 1 193 ? -13.334 -5.393 -0.677 1.00 92.62 193 LEU A O 1
ATOM 1534 N N . SER A 1 194 ? -14.467 -7.174 -1.412 1.00 92.25 194 SER A N 1
ATOM 1535 C CA . SER A 1 194 ? -15.750 -6.631 -0.957 1.00 92.25 194 SER A CA 1
ATOM 1536 C C . SER A 1 194 ? -15.866 -6.761 0.562 1.00 92.25 194 SER A C 1
ATOM 1538 O O . SER A 1 194 ? -15.500 -7.789 1.130 1.00 92.25 194 SER A O 1
ATOM 1540 N N . LEU A 1 195 ? -16.439 -5.756 1.230 1.00 90.25 195 LEU A N 1
ATOM 1541 C CA . LEU A 1 195 ? -16.756 -5.844 2.661 1.00 90.25 195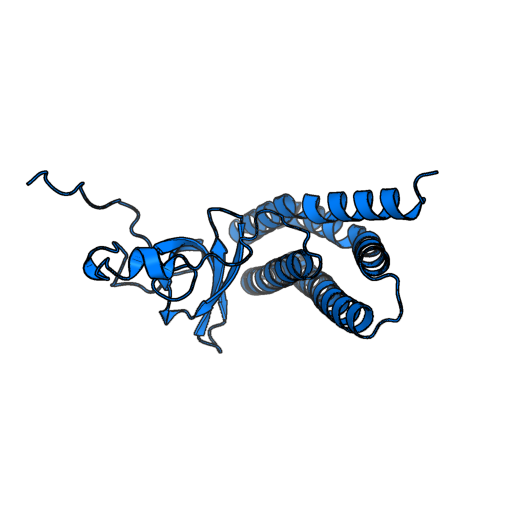 LEU A CA 1
ATOM 1542 C C . LEU A 1 195 ? -17.713 -7.001 2.977 1.00 90.25 195 LEU A C 1
ATOM 1544 O O . LEU A 1 195 ? -17.647 -7.551 4.069 1.00 90.25 195 LEU A O 1
ATOM 1548 N N . GLY A 1 196 ? -18.589 -7.372 2.037 1.00 89.88 196 GLY A N 1
ATOM 1549 C CA . GLY A 1 196 ? -19.514 -8.497 2.203 1.00 89.88 196 GLY A CA 1
ATOM 1550 C C . GLY A 1 196 ? -18.860 -9.876 2.066 1.00 89.88 196 GLY A C 1
ATOM 1551 O O . GLY A 1 196 ? -19.485 -10.876 2.414 1.00 89.88 196 GLY A O 1
ATOM 1552 N N . ASP A 1 197 ? -17.618 -9.929 1.580 1.00 91.75 197 ASP A N 1
ATOM 1553 C CA . ASP A 1 197 ? -16.873 -11.171 1.352 1.00 91.75 197 ASP A CA 1
ATOM 1554 C C . ASP A 1 197 ? -15.893 -11.480 2.489 1.00 91.75 197 ASP A C 1
ATOM 1556 O O . ASP A 1 197 ? -15.169 -12.474 2.431 1.00 91.75 197 ASP A O 1
ATOM 1560 N N . ILE A 1 198 ? -15.858 -10.642 3.527 1.00 92.75 198 ILE A N 1
ATOM 1561 C CA . ILE A 1 198 ? -14.959 -10.783 4.670 1.00 92.75 198 ILE A CA 1
ATOM 1562 C C . ILE A 1 198 ? -15.732 -10.685 5.983 1.00 92.75 198 ILE A C 1
ATOM 1564 O O . ILE A 1 198 ? -16.766 -10.027 6.078 1.00 92.75 198 ILE A O 1
ATOM 1568 N N . ALA A 1 199 ? -15.200 -11.314 7.022 1.00 91.88 199 ALA A N 1
ATOM 1569 C CA . ALA A 1 199 ? -15.764 -11.278 8.364 1.00 91.88 199 ALA A CA 1
ATOM 1570 C C . ALA A 1 199 ? -14.662 -11.136 9.408 1.00 91.88 199 ALA A C 1
ATOM 1572 O O . ALA A 1 199 ? -13.520 -11.516 9.166 1.00 91.88 199 ALA A O 1
ATOM 1573 N N . LYS A 1 200 ? -15.000 -10.596 10.580 1.00 91.62 200 LYS A N 1
ATOM 1574 C CA . LYS A 1 200 ? -14.043 -10.442 11.672 1.00 91.62 200 LYS A CA 1
ATOM 1575 C C . LYS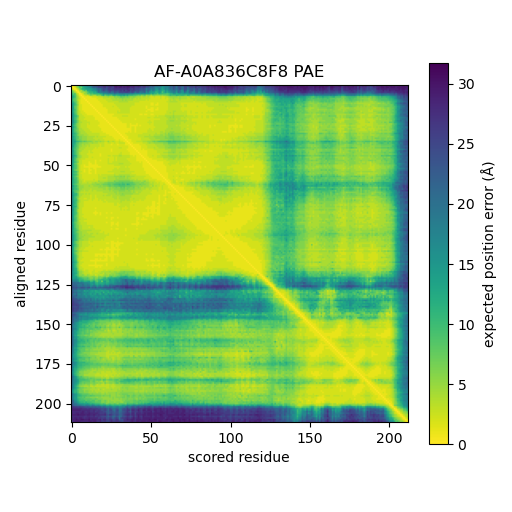 A 1 200 ? -13.761 -11.815 12.268 1.00 91.62 200 LYS A C 1
ATOM 1577 O O . LYS A 1 200 ? -14.685 -12.552 12.599 1.00 91.62 200 LYS A O 1
ATOM 1582 N N . GLN A 1 201 ? -12.492 -12.165 12.413 1.00 87.88 201 GLN A N 1
ATOM 1583 C CA . GLN A 1 201 ? -12.102 -13.403 13.069 1.00 87.88 201 GLN A CA 1
ATOM 1584 C C . GLN A 1 201 ? -12.372 -13.300 14.577 1.00 87.88 201 GLN A C 1
ATOM 1586 O O . GLN A 1 201 ? -12.164 -12.249 15.182 1.00 87.88 201 GLN A O 1
ATOM 1591 N N . LEU A 1 202 ? -12.847 -14.385 15.189 1.00 82.12 202 LEU A N 1
ATOM 1592 C CA . LEU A 1 202 ? -12.978 -14.453 16.644 1.00 82.12 202 LEU A CA 1
ATOM 1593 C C . LEU A 1 202 ? -11.592 -14.639 17.276 1.00 82.12 202 LEU A C 1
ATOM 1595 O O . LEU A 1 202 ? -10.812 -15.472 16.819 1.00 82.12 202 LEU A O 1
ATOM 1599 N N . ASP A 1 203 ? -11.310 -13.895 18.349 1.00 68.00 203 ASP A N 1
ATOM 1600 C CA . ASP A 1 203 ? -10.028 -13.957 19.076 1.00 68.00 203 ASP A CA 1
ATOM 1601 C C . ASP A 1 203 ? -9.763 -15.336 19.716 1.00 68.00 203 ASP A C 1
ATOM 1603 O O . ASP A 1 203 ? -8.631 -15.652 20.085 1.00 68.00 203 ASP A O 1
ATOM 1607 N N . THR A 1 204 ? -10.793 -16.181 19.821 1.00 54.91 204 THR A N 1
ATOM 1608 C CA . THR A 1 204 ? -10.707 -17.533 20.379 1.00 54.91 204 THR A CA 1
ATOM 1609 C C . THR A 1 204 ? -11.001 -18.568 19.291 1.00 54.91 204 THR A C 1
ATOM 1611 O O . THR A 1 204 ? -12.094 -18.534 18.715 1.00 54.91 204 THR A O 1
ATOM 1614 N N . PRO A 1 205 ? -10.094 -19.527 19.016 1.00 47.44 205 PRO A N 1
ATOM 1615 C CA . PRO A 1 205 ? -10.439 -20.662 18.174 1.00 47.44 205 PRO A CA 1
ATOM 1616 C C . PRO A 1 205 ? -11.584 -21.454 18.829 1.00 47.44 205 PRO A C 1
ATOM 1618 O O . PRO A 1 205 ? -11.643 -21.541 20.062 1.00 47.44 205 PRO A O 1
ATOM 1621 N N . PRO A 1 206 ? -12.508 -22.031 18.042 1.00 48.34 206 PRO A N 1
ATOM 1622 C CA . PRO A 1 206 ? -13.558 -22.875 18.593 1.00 48.34 206 PRO A CA 1
ATOM 1623 C C . PRO A 1 206 ? -12.940 -24.051 19.369 1.00 48.34 206 PRO A C 1
ATOM 1625 O O . PRO A 1 206 ? -11.863 -24.531 18.995 1.00 48.34 206 PRO A O 1
ATOM 1628 N N . PRO A 1 207 ? -13.599 -24.543 20.435 1.00 45.03 207 PRO A N 1
ATOM 1629 C CA . PRO A 1 207 ? -13.178 -25.780 21.077 1.00 45.03 207 PRO A CA 1
ATOM 1630 C C . PRO A 1 207 ? -13.090 -26.883 20.018 1.00 45.03 207 PRO A C 1
ATOM 1632 O O . PRO A 1 207 ? -13.969 -26.995 19.160 1.00 45.03 207 PRO A O 1
ATOM 1635 N N . ALA A 1 208 ? -12.004 -27.660 20.054 1.00 44.19 208 ALA A N 1
ATOM 1636 C CA . ALA A 1 208 ? -11.771 -28.731 19.092 1.00 44.19 208 ALA A CA 1
ATOM 1637 C C . ALA A 1 208 ? -13.011 -29.640 18.997 1.00 44.19 208 ALA A C 1
ATOM 1639 O O . ALA A 1 208 ? -13.626 -29.919 20.034 1.00 44.19 208 ALA A O 1
ATOM 1640 N N . PRO A 1 209 ? -13.382 -30.113 17.791 1.00 45.78 209 PRO A N 1
ATOM 1641 C CA . PRO A 1 209 ? -14.510 -31.016 17.645 1.00 45.78 209 PRO A CA 1
ATOM 1642 C C . PRO A 1 209 ? -14.292 -32.225 18.555 1.00 45.78 209 PRO A C 1
ATOM 1644 O O . PRO A 1 209 ? -13.233 -32.861 18.524 1.00 45.78 209 PRO A O 1
ATOM 1647 N N . ALA A 1 210 ? -15.282 -32.504 19.405 1.00 45.62 210 ALA A N 1
ATOM 1648 C CA . ALA A 1 210 ? -15.286 -33.707 20.218 1.00 45.62 210 ALA A CA 1
ATOM 1649 C C . ALA A 1 210 ? -15.108 -34.902 19.277 1.00 45.62 210 ALA A C 1
ATOM 1651 O O . ALA A 1 210 ? -15.857 -35.042 18.310 1.00 45.62 210 ALA A O 1
ATOM 1652 N N . LYS A 1 211 ? -14.081 -35.719 19.532 1.00 47.94 211 LYS A N 1
ATOM 1653 C CA . LYS A 1 211 ? -13.870 -36.967 18.797 1.00 47.94 211 LYS A CA 1
ATOM 1654 C C . LYS A 1 211 ? -15.129 -37.819 18.977 1.00 47.94 211 LYS A C 1
ATOM 1656 O O . LYS A 1 211 ? -15.378 -38.282 20.088 1.00 47.94 211 LYS A O 1
ATOM 1661 N N . SER A 1 212 ? -15.925 -37.935 17.917 1.00 54.12 212 SER A N 1
ATOM 1662 C CA . SER A 1 212 ? -17.046 -38.871 17.804 1.00 54.12 212 SER A CA 1
ATOM 1663 C C . SER A 1 212 ? -16.535 -40.272 17.522 1.00 54.12 212 SER A C 1
ATOM 1665 O O . SER A 1 212 ? -15.662 -40.368 16.626 1.00 54.12 212 SER A O 1
#

InterPro domains:
  IPR023222 PsbQ-like domain superfamily [G3DSA:1.20.120.290] (3-117)
  IPR023222 PsbQ-like domain superfamily [SSF101112] (5-115)
  IPR057934 Spt5, KOW domain repeat 7 [PF23287] (150-200)